Protein AF-A0A9E8C3J0-F1 (afdb_monomer_lite)

Sequence (203 aa):
MTVTGNDGKKYTVDGSKSITLRPTWDELEQRVAKASNSLESGNAASAQKLVELADMKLSWDIDEGFRQFPAFAGTDDGDNKALTKSETFGFYCPATPNVIYGNRSMPDWNMTYATAAGVRHELSHHAIHMRCGTIEPEAVMQNGVNRTEGVTNSYAVKYMGANRALIQQSIDYAASTGHKQYRMDAFTDRAAERIHSGQCNAG

pLDDT: mean 86.42, std 11.09, range [51.5, 98.5]

Radius of gyration: 18.13 Å; chains: 1; bounding box: 45×44×49 Å

Foldseek 3Di:
DWDADPVRDIDDDPPPDDDDDDDDQLQLLVQLQPDDLPPDPAQVVSLQVSLVSSVAGEAQPVVVVCVQCVCQQDDCPPQAHRDDLQRDQWAQDPSRLRYIHGHPPHPCNRPQARSSLVSLLRVLLSLLCSLAVHLQFQLQADPNDRLSLQLSNLLSVPRSNHDNVSLVSVCVVCVVVRHNSNHHDPSSNVSSVCSVVSNRHHD

Structure (mmCIF, N/CA/C/O backbone):
data_AF-A0A9E8C3J0-F1
#
_entry.id   AF-A0A9E8C3J0-F1
#
loop_
_atom_site.group_PDB
_atom_site.id
_atom_site.type_symbol
_atom_site.label_atom_id
_atom_site.label_alt_id
_atom_site.label_comp_id
_atom_site.label_asym_id
_atom_site.label_entity_id
_atom_site.label_seq_id
_atom_site.pdbx_PDB_ins_code
_atom_site.Cartn_x
_atom_site.Cartn_y
_atom_site.Cartn_z
_atom_site.occupancy
_atom_site.B_iso_or_equiv
_atom_site.auth_seq_id
_atom_site.auth_comp_id
_atom_site.auth_asym_id
_atom_site.auth_atom_id
_atom_site.pdbx_PDB_model_num
ATOM 1 N N . MET A 1 1 ? -27.031 11.028 30.192 1.00 75.56 1 MET A N 1
ATOM 2 C CA . MET A 1 1 ? -27.313 10.093 29.074 1.00 75.56 1 MET A CA 1
ATOM 3 C C . MET A 1 1 ? -26.549 8.792 29.300 1.00 75.56 1 MET A C 1
ATOM 5 O O . MET A 1 1 ? -25.600 8.794 30.073 1.00 75.56 1 MET A O 1
ATOM 9 N N . THR A 1 2 ? -26.941 7.689 28.666 1.00 80.00 2 THR A N 1
ATOM 10 C CA . THR A 1 2 ? -26.240 6.401 28.804 1.00 80.00 2 THR A CA 1
ATOM 11 C C . THR A 1 2 ? -25.661 6.010 27.450 1.00 80.00 2 THR A C 1
ATOM 13 O O . THR A 1 2 ? -26.398 5.985 26.467 1.00 80.00 2 THR A O 1
ATOM 16 N N . VAL A 1 3 ? -24.359 5.735 27.389 1.00 80.38 3 VAL A N 1
ATOM 17 C CA . VAL A 1 3 ? -23.650 5.293 26.175 1.00 80.38 3 VAL A CA 1
ATOM 18 C C . VAL A 1 3 ? -23.131 3.871 26.369 1.00 80.38 3 VAL A C 1
ATOM 20 O O . VAL A 1 3 ? -22.829 3.476 27.492 1.00 80.38 3 VAL A O 1
ATOM 23 N N . THR A 1 4 ? -23.059 3.089 25.294 1.00 82.00 4 THR A N 1
ATOM 24 C CA . THR A 1 4 ? -22.543 1.711 25.341 1.00 82.00 4 THR A CA 1
ATOM 25 C C . THR A 1 4 ? -21.127 1.703 24.780 1.00 82.00 4 THR A C 1
ATOM 27 O O . THR A 1 4 ? -20.917 2.207 23.680 1.00 82.00 4 THR A O 1
ATOM 30 N N . GLY A 1 5 ? -20.161 1.196 25.544 1.00 70.50 5 GLY A N 1
ATOM 31 C CA . GLY A 1 5 ? -18.780 1.056 25.087 1.00 70.50 5 GLY A CA 1
ATOM 32 C C . GLY A 1 5 ? -18.606 -0.120 24.128 1.00 70.50 5 GLY A C 1
ATOM 33 O O . GLY A 1 5 ? -19.467 -0.996 24.037 1.00 70.50 5 GLY A O 1
ATOM 34 N N . ASN A 1 6 ? -17.456 -0.175 23.453 1.00 64.81 6 ASN A N 1
ATOM 35 C CA . ASN A 1 6 ? -17.092 -1.294 22.570 1.00 64.81 6 ASN A CA 1
ATOM 36 C C . ASN A 1 6 ? -16.959 -2.637 23.319 1.00 64.81 6 ASN A C 1
ATOM 38 O O . ASN A 1 6 ? -16.941 -3.687 22.690 1.00 64.81 6 ASN A O 1
ATOM 42 N N . ASP A 1 7 ? -16.895 -2.614 24.653 1.00 75.19 7 ASP A N 1
ATOM 43 C CA . ASP A 1 7 ? -16.933 -3.791 25.528 1.00 75.19 7 ASP A CA 1
ATOM 44 C C . ASP A 1 7 ? -18.366 -4.230 25.903 1.00 75.19 7 ASP A C 1
ATOM 46 O O . ASP A 1 7 ? -18.553 -5.123 26.731 1.00 75.19 7 ASP A O 1
ATOM 50 N N . GLY A 1 8 ? -19.388 -3.583 25.334 1.00 76.00 8 GLY A N 1
ATOM 51 C CA . GLY A 1 8 ? -20.800 -3.845 25.608 1.00 76.00 8 GLY A CA 1
ATOM 52 C C . GLY A 1 8 ? -21.305 -3.283 26.941 1.00 76.00 8 GLY A C 1
ATOM 53 O O . GLY A 1 8 ? -22.492 -3.429 27.251 1.00 76.00 8 GLY A O 1
ATOM 54 N N . LYS A 1 9 ? -20.457 -2.621 27.742 1.00 78.25 9 LYS A N 1
ATOM 55 C CA . LYS A 1 9 ? -20.881 -2.034 29.018 1.00 78.25 9 LYS A CA 1
ATOM 56 C C . LYS A 1 9 ? -21.595 -0.713 28.806 1.00 78.25 9 LYS A C 1
ATOM 58 O O . LYS A 1 9 ? -21.267 0.074 27.921 1.00 78.25 9 LYS A O 1
ATOM 63 N N . LYS A 1 10 ? -22.579 -0.455 29.665 1.00 83.56 10 LYS A N 1
ATOM 64 C CA . LYS A 1 10 ? -23.322 0.804 29.692 1.00 83.56 10 LYS A CA 1
ATOM 65 C C . LYS A 1 10 ? -22.673 1.765 30.679 1.00 83.56 10 LYS A C 1
ATOM 67 O O . LYS A 1 10 ? -22.524 1.445 31.854 1.00 83.56 10 LYS A O 1
ATOM 72 N N . TYR A 1 11 ? -22.347 2.955 30.199 1.00 78.62 11 TYR A N 1
ATOM 73 C CA . TYR A 1 11 ? -21.747 4.034 30.967 1.00 78.62 11 TYR A CA 1
ATOM 74 C C . TYR A 1 11 ? -22.746 5.179 31.092 1.00 78.62 11 TYR A C 1
ATOM 76 O O . TYR A 1 11 ? -23.287 5.660 30.094 1.00 78.62 11 TYR A O 1
ATOM 84 N N . THR A 1 12 ? -22.992 5.627 32.320 1.00 83.94 12 THR A N 1
ATOM 85 C CA . THR A 1 12 ? -23.768 6.843 32.575 1.00 83.94 12 THR A CA 1
ATOM 86 C C . THR A 1 12 ? -22.839 8.039 32.430 1.00 83.94 12 THR A C 1
ATOM 88 O O . THR A 1 12 ? -21.868 8.158 33.172 1.00 83.94 12 THR A O 1
ATOM 91 N N . VAL A 1 13 ? -23.134 8.917 31.476 1.00 79.38 13 VAL A N 1
ATOM 92 C CA . VAL A 1 13 ? -22.380 10.152 31.242 1.00 79.38 13 VAL A CA 1
ATOM 93 C C . VAL A 1 13 ? -23.273 11.362 31.496 1.00 79.38 13 VAL A C 1
ATOM 95 O O . VAL A 1 13 ? -24.460 11.380 31.152 1.00 79.38 13 VAL A O 1
ATOM 98 N N . ASP A 1 14 ? -22.701 12.370 32.140 1.00 78.44 14 ASP A N 1
ATOM 99 C CA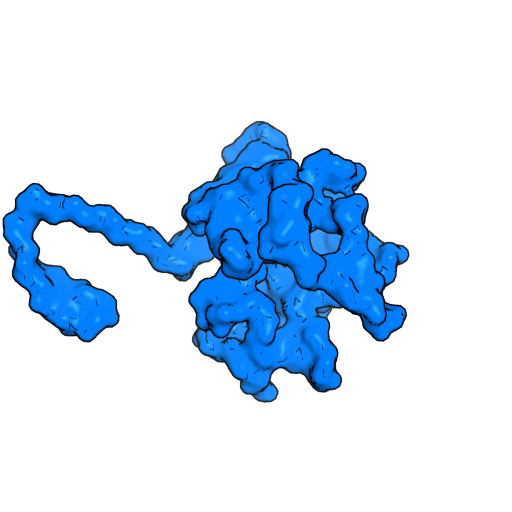 . ASP A 1 14 ? -23.391 13.574 32.614 1.00 78.44 14 ASP A CA 1
ATOM 100 C C . ASP A 1 14 ? -23.676 14.597 31.498 1.00 78.44 14 ASP A C 1
ATOM 102 O O . ASP A 1 14 ? -24.379 15.575 31.727 1.00 78.44 14 ASP A O 1
ATOM 106 N N . GLY A 1 15 ? -23.166 14.360 30.283 1.00 68.25 15 GLY A N 1
ATOM 107 C CA . GLY A 1 15 ? -23.320 15.256 29.133 1.00 68.25 15 GLY A CA 1
ATOM 108 C C . GLY A 1 15 ? -22.541 16.571 29.256 1.00 68.25 15 GLY A C 1
ATOM 109 O O . GLY A 1 15 ? -22.665 17.417 28.377 1.00 68.25 15 GLY A O 1
ATOM 110 N N . SER A 1 16 ? -21.738 16.745 30.314 1.00 72.50 16 SER A N 1
ATOM 111 C CA . SER A 1 16 ? -20.959 17.965 30.571 1.00 72.50 16 SER A CA 1
ATOM 112 C C . SER A 1 16 ? -19.606 17.966 29.853 1.00 72.50 16 SER A C 1
ATOM 114 O O . SER A 1 16 ? -19.002 19.019 29.649 1.00 72.50 16 SER A O 1
ATOM 116 N N . LYS A 1 17 ? -19.136 16.780 29.444 1.00 66.50 17 LYS A N 1
ATOM 117 C CA . LYS A 1 17 ? -17.874 16.566 28.731 1.00 66.50 17 LYS A CA 1
ATOM 118 C C . LYS A 1 17 ? -18.134 15.845 27.415 1.00 66.50 17 LYS A C 1
ATOM 120 O O . LYS A 1 17 ? -18.721 14.764 27.404 1.00 66.50 17 LYS A O 1
ATOM 125 N N . SER A 1 18 ? -17.669 16.425 26.313 1.00 65.81 18 SER A N 1
ATOM 126 C CA . SER A 1 18 ? -17.596 15.742 25.025 1.00 65.81 18 SER A CA 1
ATOM 127 C C . SER A 1 18 ? -16.238 15.056 24.880 1.00 65.81 18 SER A C 1
ATOM 129 O O . SER A 1 18 ? -15.197 15.598 25.249 1.00 65.81 18 SER A O 1
ATOM 131 N N . ILE A 1 19 ? -16.255 13.841 24.343 1.00 66.56 19 ILE A N 1
ATOM 132 C CA . ILE A 1 19 ? -15.065 13.119 23.895 1.00 66.56 19 ILE A CA 1
ATOM 133 C C . ILE A 1 19 ? -15.284 12.805 22.424 1.00 66.56 19 ILE A C 1
ATOM 135 O O . ILE A 1 19 ? -16.272 12.165 22.067 1.00 66.56 19 ILE A O 1
ATOM 139 N N . THR A 1 20 ? -14.379 13.270 21.571 1.00 69.88 20 THR A N 1
ATOM 140 C CA . THR A 1 20 ? -14.379 12.897 20.157 1.00 69.88 20 THR A CA 1
ATOM 141 C C . THR A 1 20 ? -13.724 11.530 20.041 1.00 69.88 20 THR A C 1
ATOM 143 O O . THR A 1 20 ? -12.524 11.394 20.283 1.00 69.88 20 THR A O 1
ATOM 146 N N . LEU A 1 21 ? -14.513 10.506 19.709 1.00 75.50 21 LEU A N 1
ATOM 147 C CA . LEU A 1 21 ? -13.965 9.195 19.376 1.00 75.50 21 LEU A CA 1
ATOM 148 C C . LEU A 1 21 ? -13.147 9.315 18.089 1.00 75.50 21 LEU A C 1
ATOM 150 O O . LEU A 1 21 ? -13.565 9.985 17.142 1.00 75.50 21 LEU A O 1
ATOM 154 N N . ARG A 1 22 ? -11.972 8.679 18.063 1.00 79.75 22 ARG A N 1
ATOM 155 C CA . ARG A 1 22 ? -11.215 8.561 16.817 1.00 79.75 22 ARG A CA 1
ATOM 156 C C . ARG A 1 22 ? -12.004 7.687 15.837 1.00 79.75 22 ARG A C 1
ATOM 158 O O . ARG A 1 22 ? -12.614 6.715 16.289 1.00 79.75 22 ARG A O 1
ATOM 165 N N . PRO A 1 23 ? -11.993 8.013 14.534 1.00 84.88 23 PRO A N 1
ATOM 166 C CA . PRO A 1 23 ? -12.578 7.145 13.525 1.00 84.88 23 PRO A CA 1
ATOM 167 C C . PRO A 1 23 ? -11.964 5.744 13.581 1.00 84.88 23 PRO A C 1
ATOM 169 O O . PRO A 1 23 ? -10.776 5.580 13.861 1.00 84.88 23 PRO A O 1
ATOM 172 N N . THR A 1 24 ? -12.781 4.740 13.302 1.00 89.19 24 THR A N 1
ATOM 173 C CA . THR A 1 24 ? -12.330 3.365 13.074 1.00 89.19 24 THR A CA 1
ATOM 174 C C . THR A 1 24 ? -11.529 3.266 11.776 1.00 89.19 24 THR A C 1
ATOM 176 O O . THR A 1 24 ? -11.677 4.102 10.881 1.00 89.19 24 THR A O 1
ATOM 179 N N . TRP A 1 25 ? -10.711 2.215 11.635 1.00 90.69 25 TRP A N 1
ATOM 180 C CA . TRP A 1 25 ? -10.008 1.969 10.373 1.00 90.69 25 TRP A CA 1
ATOM 181 C C . TRP A 1 25 ? -10.982 1.852 9.192 1.00 90.69 25 TRP A C 1
ATOM 183 O O . TRP A 1 25 ? -10.744 2.465 8.161 1.00 90.69 25 TRP A O 1
ATOM 193 N N . ASP A 1 26 ? -12.115 1.164 9.353 1.00 91.38 26 ASP A N 1
ATOM 194 C CA . ASP A 1 26 ? -13.108 1.024 8.279 1.00 91.38 26 ASP A CA 1
ATOM 195 C C . ASP A 1 26 ? -13.659 2.385 7.806 1.00 91.38 26 ASP A C 1
ATOM 197 O O . ASP A 1 26 ? -13.894 2.593 6.614 1.00 91.38 26 ASP A O 1
ATOM 201 N N . GLU A 1 27 ? -13.828 3.352 8.714 1.00 93.75 27 GLU A N 1
ATOM 202 C CA . GLU A 1 27 ? -14.227 4.715 8.348 1.00 93.75 27 GLU A CA 1
ATOM 203 C C . GLU A 1 27 ? -13.116 5.467 7.605 1.00 93.75 27 GLU A C 1
ATOM 205 O O . GLU A 1 27 ? -13.406 6.201 6.658 1.00 93.75 27 GLU A O 1
ATOM 210 N N . LEU A 1 28 ? -11.857 5.305 8.020 1.00 95.81 28 LEU A N 1
ATOM 211 C CA . LEU A 1 28 ? -10.692 5.927 7.380 1.00 95.81 28 LEU A CA 1
ATOM 212 C C . LEU A 1 28 ? -10.429 5.330 5.990 1.00 95.81 28 LEU A C 1
ATOM 214 O O . LEU A 1 28 ? -10.266 6.073 5.021 1.00 95.81 28 LEU A O 1
ATOM 218 N N . GLU A 1 29 ? -10.501 4.007 5.863 1.00 96.19 29 GLU A N 1
ATOM 219 C CA . GLU A 1 29 ? -10.403 3.266 4.606 1.00 96.19 29 GLU A CA 1
ATOM 220 C C . GLU A 1 29 ? -11.419 3.786 3.586 1.00 96.19 29 GLU A C 1
ATOM 222 O O . GLU A 1 29 ? -11.056 4.150 2.467 1.00 96.19 29 GLU A O 1
ATOM 227 N N . GLN A 1 30 ? -12.688 3.928 3.981 1.00 96.12 30 GLN A N 1
ATOM 228 C CA . GLN A 1 30 ? -13.716 4.458 3.086 1.00 96.12 30 GLN A CA 1
ATOM 229 C C . GLN A 1 30 ? -13.462 5.908 2.655 1.00 96.12 30 GLN A C 1
ATOM 231 O O . GLN A 1 30 ? -13.842 6.280 1.539 1.00 96.12 30 GLN A O 1
ATOM 236 N N . ARG A 1 31 ? -12.854 6.742 3.511 1.00 96.00 31 ARG A N 1
ATOM 237 C CA . ARG A 1 31 ? -12.476 8.120 3.145 1.00 96.00 31 ARG A CA 1
ATOM 238 C C . ARG A 1 31 ? -11.392 8.111 2.078 1.00 96.00 31 ARG A C 1
ATOM 240 O O . ARG A 1 31 ? -11.539 8.808 1.076 1.00 96.00 31 ARG A O 1
ATOM 247 N N . VAL A 1 32 ? -10.351 7.302 2.269 1.00 96.62 32 VAL A N 1
ATOM 248 C CA . VAL A 1 32 ? -9.269 7.132 1.291 1.00 96.62 32 VAL A CA 1
ATOM 249 C C . VAL A 1 32 ? -9.830 6.596 -0.023 1.00 96.62 32 VAL A C 1
ATOM 251 O O . VAL A 1 32 ? -9.598 7.192 -1.073 1.00 96.62 32 VAL A O 1
ATOM 254 N N . ALA A 1 33 ? -10.640 5.536 0.028 1.00 96.19 33 ALA A N 1
ATOM 255 C CA . ALA A 1 33 ? -11.219 4.891 -1.145 1.00 96.19 33 ALA A CA 1
ATOM 256 C C . ALA A 1 33 ? -11.976 5.875 -2.046 1.00 96.19 33 ALA A C 1
ATOM 258 O O . ALA A 1 33 ? -11.774 5.887 -3.260 1.00 96.19 33 ALA A O 1
ATOM 259 N N . LYS A 1 34 ? -12.797 6.744 -1.445 1.00 95.19 34 LYS A N 1
ATOM 260 C CA . LYS A 1 34 ? -13.645 7.721 -2.149 1.00 95.19 34 LYS A CA 1
ATOM 261 C C . LYS A 1 34 ? -12.908 8.993 -2.575 1.00 95.19 34 LYS A C 1
ATOM 263 O O . LYS A 1 34 ? -13.476 9.797 -3.312 1.00 95.19 34 LYS A O 1
ATOM 268 N N . ALA A 1 35 ? -11.685 9.212 -2.098 1.00 93.25 35 ALA A N 1
ATOM 269 C CA . ALA A 1 35 ? -10.935 10.422 -2.394 1.00 93.25 35 ALA A CA 1
ATOM 270 C C . ALA A 1 35 ? -10.577 10.521 -3.886 1.00 93.25 35 ALA A C 1
ATOM 272 O O . ALA A 1 35 ? -10.320 9.512 -4.546 1.00 93.25 35 ALA A O 1
ATOM 273 N N . SER A 1 36 ? -10.500 11.748 -4.405 1.00 88.31 36 SER A N 1
ATOM 274 C CA . SER A 1 36 ? -9.926 12.015 -5.729 1.00 88.31 36 SER A CA 1
ATOM 275 C C . SER A 1 36 ? -8.447 11.606 -5.772 1.00 88.31 36 SER A C 1
ATOM 277 O O . SER A 1 36 ? -7.756 11.614 -4.754 1.00 88.31 36 SER A O 1
ATOM 279 N N . ASN A 1 37 ? -7.934 11.294 -6.963 1.00 79.44 37 ASN A N 1
ATOM 280 C CA . ASN A 1 37 ? -6.491 11.122 -7.174 1.00 79.44 37 ASN A CA 1
ATOM 281 C C . ASN A 1 37 ? -5.736 12.463 -7.216 1.00 79.44 37 ASN A C 1
ATOM 283 O O . ASN A 1 37 ? -4.522 12.486 -7.037 1.00 79.44 37 ASN A O 1
ATOM 287 N N . SER A 1 38 ? -6.452 13.568 -7.435 1.00 83.31 38 SER A N 1
ATOM 288 C CA . SER A 1 38 ? -5.937 14.936 -7.365 1.00 83.31 38 SER A CA 1
ATOM 289 C C . SER A 1 38 ? -6.730 15.678 -6.294 1.00 83.31 38 SER A C 1
ATOM 291 O O . SER A 1 38 ? -7.857 16.112 -6.531 1.00 83.31 38 SER A O 1
ATOM 293 N N . LEU A 1 39 ? -6.172 15.709 -5.084 1.00 84.19 39 LEU A N 1
ATOM 294 C CA . LEU A 1 39 ? -6.757 16.381 -3.918 1.00 84.19 39 LEU A CA 1
ATOM 295 C C . LEU A 1 39 ? -6.226 17.806 -3.765 1.00 84.19 39 LEU A C 1
ATOM 297 O O . LEU A 1 39 ? -6.919 18.661 -3.233 1.00 84.19 39 LEU A O 1
ATOM 301 N N . GLU A 1 40 ? -5.008 18.043 -4.242 1.00 84.25 40 GLU A N 1
ATOM 302 C CA . GLU A 1 40 ? -4.287 19.307 -4.142 1.00 84.25 40 GLU A CA 1
ATOM 303 C C . GLU A 1 40 ? -3.496 19.570 -5.428 1.00 84.25 40 GLU A C 1
ATOM 305 O O . GLU A 1 40 ? -3.310 18.679 -6.268 1.00 84.25 40 GLU A O 1
ATOM 310 N N . SER A 1 41 ? -2.982 20.795 -5.568 1.00 81.88 41 SER A N 1
ATOM 311 C CA . SER A 1 41 ? -2.094 21.146 -6.678 1.00 81.88 41 SER A CA 1
ATOM 312 C C . SER A 1 41 ? -0.772 20.378 -6.575 1.00 81.88 41 SER A C 1
ATOM 314 O O . SER A 1 41 ? 0.055 20.621 -5.695 1.00 81.88 41 SER A O 1
ATOM 316 N N . GLY A 1 42 ? -0.577 19.434 -7.495 1.00 81.19 42 GLY A N 1
ATOM 317 C CA . GLY A 1 42 ? 0.617 18.600 -7.577 1.00 81.19 42 GLY A CA 1
ATOM 318 C C . GLY A 1 42 ? 0.508 17.277 -6.815 1.00 81.19 42 GLY A C 1
ATOM 319 O O . GLY A 1 42 ? -0.225 17.123 -5.833 1.00 81.19 42 GLY A O 1
ATOM 320 N N . ASN A 1 43 ? 1.277 16.291 -7.277 1.00 82.88 43 ASN A N 1
ATOM 321 C CA . ASN A 1 43 ? 1.128 14.921 -6.799 1.00 82.88 43 ASN A CA 1
ATOM 322 C C . ASN A 1 43 ? 1.632 14.730 -5.365 1.00 82.88 43 ASN A C 1
ATOM 324 O O . ASN A 1 43 ? 1.017 13.992 -4.607 1.00 82.88 43 ASN A O 1
ATOM 328 N N . ALA A 1 44 ? 2.700 15.425 -4.956 1.00 83.56 44 ALA A N 1
ATOM 329 C CA . ALA A 1 44 ? 3.217 15.340 -3.587 1.00 83.56 44 ALA A CA 1
ATOM 330 C C . ALA A 1 44 ? 2.226 15.894 -2.548 1.00 83.56 44 ALA A C 1
ATOM 332 O O . ALA A 1 44 ? 2.043 15.293 -1.492 1.00 83.56 44 ALA A O 1
ATOM 333 N N . ALA A 1 45 ? 1.551 17.006 -2.859 1.00 86.88 45 ALA A N 1
ATOM 334 C CA . ALA A 1 45 ? 0.520 17.569 -1.990 1.00 86.88 45 ALA A CA 1
ATOM 335 C C . ALA A 1 45 ? -0.724 16.667 -1.951 1.00 86.88 45 ALA A C 1
ATOM 337 O O . ALA A 1 45 ? -1.260 16.397 -0.879 1.00 86.88 45 ALA A O 1
ATOM 338 N N . SER A 1 46 ? -1.130 16.115 -3.101 1.00 88.31 46 SER A N 1
ATOM 339 C CA . SER A 1 46 ? -2.232 15.147 -3.159 1.00 88.31 46 SER A CA 1
ATOM 340 C C . SER A 1 46 ? -1.919 13.866 -2.378 1.00 88.31 46 SER A C 1
ATOM 342 O O . SER A 1 46 ? -2.782 13.346 -1.679 1.00 88.31 46 SER A O 1
ATOM 344 N N . ALA A 1 47 ? -0.679 13.383 -2.450 1.00 89.25 47 ALA A N 1
ATOM 345 C CA . ALA A 1 47 ? -0.185 12.235 -1.700 1.00 89.25 47 ALA A CA 1
ATOM 346 C C . ALA A 1 47 ? -0.217 12.478 -0.192 1.00 89.25 47 ALA A C 1
ATOM 348 O O . ALA A 1 47 ? -0.793 11.678 0.540 1.00 89.25 47 ALA A O 1
ATOM 349 N N . GLN A 1 48 ? 0.326 13.614 0.257 1.00 91.50 48 GLN A N 1
ATOM 350 C CA . GLN A 1 48 ? 0.232 14.057 1.647 1.00 91.50 48 GLN A CA 1
ATOM 351 C C . GLN A 1 48 ? -1.230 14.066 2.106 1.00 91.50 48 GLN A C 1
ATOM 353 O O . GLN A 1 48 ? -1.559 13.474 3.133 1.00 91.50 48 GLN A O 1
ATOM 358 N N . LYS A 1 49 ? -2.123 14.668 1.309 1.00 93.06 49 LYS A N 1
ATOM 359 C CA . LYS A 1 49 ? -3.532 14.778 1.679 1.00 93.06 49 LYS A CA 1
ATOM 360 C C . LYS A 1 49 ? -4.228 13.426 1.777 1.00 93.06 49 LYS A C 1
ATOM 362 O O . LYS A 1 49 ? -5.071 13.228 2.645 1.00 93.06 49 LYS A O 1
ATOM 367 N N . LEU A 1 50 ? -3.861 12.490 0.910 1.00 94.06 50 LEU A N 1
ATOM 368 C CA . LEU A 1 50 ? -4.407 11.140 0.916 1.00 94.06 50 LEU A CA 1
ATOM 369 C C . LEU A 1 50 ? -3.996 10.357 2.170 1.00 94.06 50 LEU A C 1
ATOM 371 O O . LEU A 1 50 ? -4.830 9.663 2.740 1.00 94.06 50 LEU A O 1
ATOM 375 N N . VAL A 1 51 ? -2.749 10.513 2.629 1.00 95.06 51 VAL A N 1
ATOM 376 C CA . VAL A 1 51 ? -2.276 9.914 3.890 1.00 95.06 51 VAL A CA 1
ATOM 377 C C . VAL A 1 51 ? -2.968 10.552 5.103 1.00 95.06 51 VAL A C 1
ATOM 379 O O . VAL A 1 51 ? -3.376 9.844 6.019 1.00 95.06 51 VAL A O 1
ATOM 382 N N . GLU A 1 52 ? -3.199 11.867 5.087 1.00 95.38 52 GLU A N 1
ATOM 383 C CA . GLU A 1 52 ? -3.950 12.556 6.150 1.00 95.38 52 GLU A CA 1
ATOM 384 C C . GLU A 1 52 ? -5.405 12.081 6.266 1.00 95.38 52 GLU A C 1
ATOM 386 O O . GLU A 1 52 ? -5.952 12.038 7.366 1.00 95.38 52 GLU A O 1
ATOM 391 N N . LEU A 1 53 ? -6.049 11.699 5.154 1.00 95.69 53 LEU A N 1
ATOM 392 C CA . LEU A 1 53 ? -7.400 11.119 5.192 1.00 95.69 53 LEU A CA 1
ATOM 393 C C . LEU A 1 53 ? -7.450 9.791 5.960 1.00 95.69 53 LEU A C 1
ATOM 395 O O . LEU A 1 53 ? -8.517 9.438 6.467 1.00 95.69 53 LEU A O 1
ATOM 399 N N . ALA A 1 54 ? -6.313 9.101 6.059 1.00 95.69 54 ALA A N 1
ATOM 400 C CA . ALA A 1 54 ? -6.125 7.893 6.850 1.00 95.69 54 ALA A CA 1
ATOM 401 C C . ALA A 1 54 ? -5.676 8.171 8.300 1.00 95.69 54 ALA A C 1
ATOM 403 O O . ALA A 1 54 ? -5.325 7.232 9.001 1.00 95.69 54 ALA A O 1
ATOM 404 N N . ASP A 1 55 ? -5.663 9.433 8.755 1.00 95.12 55 ASP A N 1
ATOM 405 C CA . ASP A 1 55 ? -5.107 9.852 10.059 1.00 95.12 55 ASP A CA 1
ATOM 406 C C . ASP A 1 55 ? -3.619 9.476 10.238 1.00 95.12 55 ASP A C 1
ATOM 408 O O . ASP A 1 55 ? -3.128 9.221 11.338 1.00 95.12 55 ASP A O 1
ATOM 412 N N . MET A 1 56 ? -2.883 9.440 9.124 1.00 95.88 56 MET A N 1
ATOM 413 C CA . MET A 1 56 ? -1.464 9.097 9.067 1.00 95.88 56 MET A CA 1
ATOM 414 C C . MET A 1 56 ? -0.618 10.295 8.607 1.00 95.88 56 MET A C 1
ATOM 416 O O . MET A 1 56 ? -1.126 11.324 8.154 1.00 95.88 56 MET A O 1
ATOM 420 N N . LYS A 1 57 ? 0.709 10.145 8.673 1.00 95.50 57 LYS A N 1
ATOM 421 C CA . LYS A 1 57 ? 1.694 11.121 8.189 1.00 95.50 57 LYS A CA 1
ATOM 422 C C . LYS A 1 57 ? 2.494 10.567 7.011 1.00 95.50 57 LYS A C 1
ATOM 424 O O . LYS A 1 57 ? 3.016 9.460 7.082 1.00 95.50 57 LYS A O 1
ATOM 429 N N . LEU A 1 58 ? 2.685 11.377 5.972 1.00 93.56 58 LEU A N 1
ATOM 430 C CA . LEU A 1 58 ? 3.693 11.124 4.943 1.00 93.56 58 LE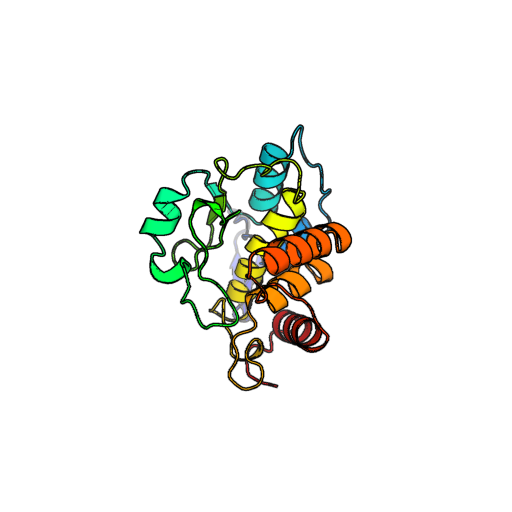U A CA 1
ATOM 431 C C . LEU A 1 58 ? 4.999 11.826 5.345 1.00 93.56 58 LEU A C 1
ATOM 433 O O . LEU A 1 58 ? 5.061 13.051 5.443 1.00 93.56 58 LEU A O 1
ATOM 437 N N . SER A 1 59 ? 6.035 11.049 5.649 1.00 94.06 59 SER A N 1
ATOM 438 C CA . SER A 1 59 ? 7.385 11.555 5.887 1.00 94.06 59 SER A CA 1
ATOM 439 C C . SER A 1 59 ? 8.185 11.503 4.594 1.00 94.06 59 SER A C 1
ATOM 441 O O . SER A 1 59 ? 8.186 10.495 3.898 1.00 94.06 59 SER A O 1
ATOM 443 N N . TRP A 1 60 ? 8.904 12.579 4.290 1.00 90.81 60 TRP A N 1
ATOM 444 C CA . TRP A 1 60 ? 9.831 12.625 3.156 1.00 90.81 60 TRP A CA 1
ATOM 445 C C . TRP A 1 60 ? 11.276 12.295 3.557 1.00 90.81 60 TRP A C 1
ATOM 447 O O . TRP A 1 60 ? 12.165 12.315 2.708 1.00 90.81 60 TRP A O 1
ATOM 457 N N . ASP A 1 61 ? 11.518 11.998 4.839 1.00 91.62 61 ASP A N 1
ATOM 458 C CA . ASP A 1 61 ? 12.800 11.492 5.333 1.00 91.62 61 ASP A CA 1
ATOM 459 C C . ASP A 1 61 ? 12.823 9.965 5.206 1.00 91.62 61 ASP A C 1
ATOM 461 O O . ASP A 1 61 ? 12.566 9.225 6.156 1.00 91.62 61 ASP A O 1
ATOM 465 N N . ILE A 1 62 ? 13.090 9.477 3.996 1.00 88.50 62 ILE A N 1
ATOM 466 C CA . ILE A 1 62 ? 13.168 8.035 3.754 1.00 88.50 62 ILE A CA 1
ATOM 467 C C . ILE A 1 62 ? 14.345 7.375 4.498 1.00 88.50 62 ILE A C 1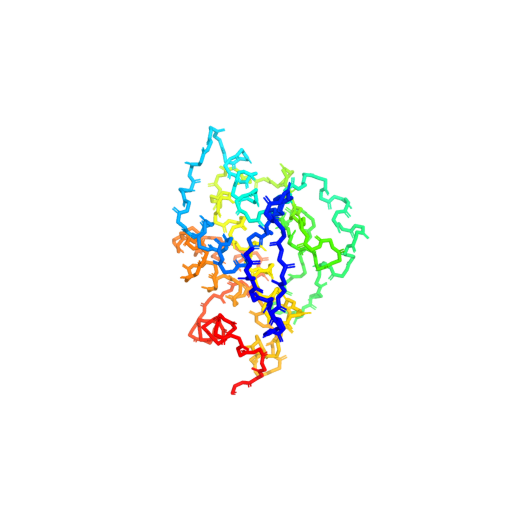
ATOM 469 O O . ILE A 1 62 ? 14.283 6.190 4.819 1.00 88.50 62 ILE A O 1
ATOM 473 N N . ASP A 1 63 ? 15.400 8.131 4.823 1.00 89.88 63 ASP A N 1
ATOM 474 C CA . ASP A 1 63 ? 16.531 7.618 5.601 1.00 89.88 63 ASP A CA 1
ATOM 475 C C . ASP A 1 63 ? 16.127 7.302 7.039 1.00 89.88 63 ASP A C 1
ATOM 477 O O . ASP A 1 63 ? 16.600 6.321 7.613 1.00 89.88 63 ASP A O 1
ATOM 481 N N . GLU A 1 64 ? 15.233 8.099 7.626 1.00 90.75 64 GLU A N 1
ATOM 482 C CA . GLU A 1 64 ? 14.582 7.746 8.885 1.00 90.75 64 GLU A CA 1
ATOM 483 C C . GLU A 1 64 ? 13.843 6.420 8.762 1.00 90.75 64 GLU A C 1
ATOM 485 O O . GLU A 1 64 ? 14.051 5.548 9.602 1.00 90.75 64 GLU A O 1
ATOM 490 N N . GLY A 1 65 ? 13.058 6.229 7.702 1.00 88.81 65 GLY A N 1
ATOM 491 C CA . GLY A 1 65 ? 12.354 4.973 7.467 1.00 88.81 65 GLY A CA 1
ATOM 492 C C . GLY A 1 65 ? 13.296 3.767 7.492 1.00 88.81 65 GLY A C 1
ATOM 493 O O . GLY A 1 65 ? 13.047 2.812 8.223 1.00 88.81 65 GLY A O 1
ATOM 494 N N . PHE A 1 66 ? 14.401 3.814 6.738 1.00 87.50 66 PHE A N 1
ATOM 495 C CA . PHE A 1 66 ? 15.359 2.702 6.679 1.00 87.50 66 PHE A CA 1
ATOM 496 C C . PHE A 1 66 ? 16.066 2.463 8.023 1.00 87.50 66 PHE A C 1
ATOM 498 O O . PHE A 1 66 ? 16.432 1.330 8.327 1.00 87.50 66 PHE A O 1
ATOM 505 N N . ARG A 1 67 ? 16.231 3.501 8.859 1.00 89.38 67 ARG A N 1
ATOM 506 C CA . ARG A 1 67 ? 16.717 3.343 10.242 1.00 89.38 67 ARG A CA 1
ATOM 507 C C . ARG A 1 67 ? 15.679 2.675 11.146 1.00 89.38 67 ARG A C 1
ATOM 509 O O . ARG A 1 67 ? 16.060 1.863 11.984 1.00 89.38 67 ARG A O 1
ATOM 516 N N . GLN A 1 68 ? 14.400 3.021 10.996 1.00 87.88 68 GLN A N 1
ATOM 517 C CA . GLN A 1 68 ? 13.304 2.463 11.799 1.00 87.88 68 GLN A CA 1
ATOM 518 C C . GLN A 1 68 ? 12.942 1.032 11.380 1.00 87.88 68 GLN A C 1
ATOM 520 O O . GLN A 1 68 ? 12.518 0.238 12.216 1.00 87.88 68 GLN A O 1
ATOM 525 N N . PHE A 1 69 ? 13.131 0.687 10.103 1.00 84.56 69 PHE A N 1
ATOM 526 C CA . PHE A 1 69 ? 12.834 -0.641 9.568 1.00 84.56 69 PHE A CA 1
ATOM 527 C C . PHE A 1 69 ? 13.943 -1.163 8.641 1.00 84.56 69 PHE A C 1
ATOM 529 O O . PHE A 1 69 ? 13.760 -1.245 7.426 1.00 84.56 69 PHE A O 1
ATOM 536 N N . PRO A 1 70 ? 15.099 -1.573 9.201 1.00 76.38 70 PRO A N 1
ATOM 537 C CA . PRO A 1 70 ? 16.232 -2.059 8.409 1.00 76.38 70 PRO A CA 1
ATOM 538 C C . PRO A 1 70 ? 15.921 -3.322 7.593 1.00 76.38 70 PRO A C 1
ATOM 540 O O . PRO A 1 70 ? 16.554 -3.569 6.571 1.00 76.38 70 PRO A O 1
ATOM 543 N N . ALA A 1 71 ? 14.934 -4.110 8.035 1.00 69.75 71 ALA A N 1
ATOM 544 C CA . ALA A 1 71 ? 14.485 -5.329 7.364 1.00 69.75 71 ALA A CA 1
ATOM 545 C C . ALA A 1 71 ? 13.695 -5.068 6.064 1.00 69.75 71 ALA A C 1
ATOM 547 O O . ALA A 1 71 ? 13.473 -6.006 5.304 1.00 69.75 71 ALA A O 1
ATOM 548 N N . PHE A 1 72 ? 13.308 -3.815 5.779 1.00 67.06 72 PHE A N 1
ATOM 549 C CA . PHE A 1 72 ? 12.554 -3.446 4.575 1.00 67.06 72 PHE A CA 1
ATOM 550 C C . PHE A 1 72 ? 13.256 -3.814 3.263 1.00 67.06 72 PHE A C 1
ATOM 552 O O . PHE A 1 72 ? 12.589 -4.069 2.267 1.00 67.06 72 PHE A O 1
ATOM 559 N N . ALA A 1 73 ? 14.593 -3.848 3.241 1.00 59.94 73 ALA A N 1
ATOM 560 C CA . ALA A 1 73 ? 15.358 -4.056 2.009 1.00 59.94 73 ALA A CA 1
ATOM 561 C C . ALA A 1 73 ? 15.047 -5.389 1.292 1.00 59.94 73 ALA A C 1
ATOM 563 O O . ALA A 1 73 ? 15.438 -5.565 0.139 1.00 59.94 73 ALA A O 1
ATOM 564 N N . GLY A 1 74 ? 14.317 -6.306 1.935 1.00 60.00 74 GLY A N 1
ATOM 565 C CA . GLY A 1 74 ? 14.033 -7.628 1.401 1.00 60.00 74 GLY A CA 1
ATOM 566 C C . GLY A 1 74 ? 15.307 -8.457 1.247 1.00 60.00 74 GLY A C 1
ATOM 567 O O . GLY A 1 74 ? 16.414 -8.042 1.594 1.00 60.00 74 GLY A O 1
ATOM 568 N N . THR A 1 75 ? 15.145 -9.664 0.728 1.00 56.72 75 THR A N 1
ATOM 569 C CA . THR A 1 75 ? 16.248 -10.569 0.396 1.00 56.72 75 THR A CA 1
ATOM 570 C C . THR A 1 75 ? 16.108 -10.976 -1.060 1.00 56.72 75 THR A C 1
ATOM 572 O O . THR A 1 75 ? 15.014 -11.364 -1.462 1.00 56.72 75 THR A O 1
ATOM 575 N N . ASP A 1 76 ? 17.197 -10.906 -1.830 1.00 64.12 76 ASP A N 1
ATOM 576 C CA . ASP A 1 76 ? 17.246 -11.472 -3.182 1.00 64.12 76 ASP A CA 1
ATOM 577 C C . ASP A 1 76 ? 16.938 -12.980 -3.112 1.00 64.12 76 ASP A C 1
ATOM 579 O O . ASP A 1 76 ? 17.702 -13.737 -2.510 1.00 64.12 76 ASP A O 1
ATOM 583 N N . ASP A 1 77 ? 15.842 -13.429 -3.729 1.00 61.56 77 ASP A N 1
ATOM 584 C CA . ASP A 1 77 ? 15.431 -14.847 -3.751 1.00 61.56 77 ASP A CA 1
ATOM 585 C C . ASP A 1 77 ? 15.520 -15.487 -5.152 1.00 61.56 77 ASP A C 1
ATOM 587 O O . ASP A 1 77 ? 15.033 -16.592 -5.388 1.00 61.56 77 ASP A O 1
ATOM 591 N N . GLY A 1 78 ? 16.186 -14.805 -6.090 1.00 61.38 78 GLY A N 1
ATOM 592 C CA . GLY A 1 78 ? 16.416 -15.253 -7.468 1.00 61.38 78 GLY A CA 1
ATOM 593 C C . GLY A 1 78 ? 15.290 -14.899 -8.443 1.00 61.38 78 GLY A C 1
ATOM 594 O O . GLY A 1 78 ? 15.579 -14.594 -9.602 1.00 61.38 78 GLY A O 1
ATOM 595 N N . ASP A 1 79 ? 14.035 -14.866 -7.986 1.00 57.88 79 ASP A N 1
ATOM 596 C CA . ASP A 1 79 ? 12.884 -14.410 -8.781 1.00 57.88 79 ASP A CA 1
ATOM 597 C C . ASP A 1 79 ? 12.477 -12.961 -8.476 1.00 57.88 79 ASP A C 1
ATOM 599 O O . ASP A 1 79 ? 11.893 -12.299 -9.345 1.00 57.88 79 ASP A O 1
ATOM 603 N N . ASN A 1 80 ? 12.835 -12.469 -7.287 1.00 70.62 80 ASN A N 1
ATOM 604 C CA . ASN A 1 80 ? 12.611 -11.113 -6.814 1.00 70.62 80 ASN A CA 1
ATOM 605 C C . ASN A 1 80 ? 13.923 -10.495 -6.340 1.00 70.62 80 ASN A C 1
ATOM 607 O O . ASN A 1 80 ? 14.579 -10.983 -5.417 1.00 70.62 80 ASN A O 1
ATOM 611 N N . LYS A 1 81 ? 14.281 -9.378 -6.968 1.00 74.94 81 LYS A N 1
ATOM 612 C CA . LYS A 1 81 ? 15.392 -8.550 -6.518 1.00 74.94 81 LYS A CA 1
ATOM 613 C C . LYS A 1 81 ? 14.991 -7.754 -5.265 1.00 74.94 81 LYS A C 1
ATOM 615 O O . LYS A 1 81 ? 13.920 -7.136 -5.251 1.00 74.94 81 LYS A O 1
ATOM 620 N N . ALA A 1 82 ? 15.865 -7.720 -4.264 1.00 74.88 82 ALA A N 1
ATOM 621 C CA . ALA A 1 82 ? 15.834 -6.830 -3.114 1.00 74.88 82 ALA A CA 1
ATOM 622 C C . ALA A 1 82 ? 15.776 -5.369 -3.579 1.00 74.88 82 ALA A C 1
ATOM 624 O O . ALA A 1 82 ? 16.500 -4.950 -4.489 1.00 74.88 82 ALA A O 1
ATOM 625 N N . LEU A 1 83 ? 14.897 -4.579 -2.966 1.00 75.19 83 LEU A N 1
ATOM 626 C CA . LEU A 1 83 ? 14.743 -3.181 -3.343 1.00 75.19 83 LEU A CA 1
ATOM 627 C C . LEU A 1 83 ? 15.906 -2.355 -2.806 1.00 75.19 83 LEU A C 1
ATOM 629 O O . LEU A 1 83 ? 16.168 -2.304 -1.603 1.00 75.19 83 LEU A O 1
ATOM 633 N N . THR A 1 84 ? 16.569 -1.623 -3.698 1.00 78.31 84 THR A N 1
ATOM 634 C CA . THR A 1 84 ? 17.470 -0.554 -3.270 1.00 78.31 84 THR A CA 1
ATOM 635 C C . THR A 1 84 ? 16.676 0.703 -2.917 1.00 78.31 84 THR A C 1
ATOM 637 O O . THR A 1 84 ? 15.582 0.947 -3.434 1.00 78.31 84 THR A O 1
ATOM 640 N N . LYS A 1 85 ? 17.259 1.584 -2.095 1.00 79.88 85 LYS A N 1
ATOM 641 C CA . LYS A 1 85 ? 16.679 2.908 -1.817 1.00 79.88 85 LYS A CA 1
ATOM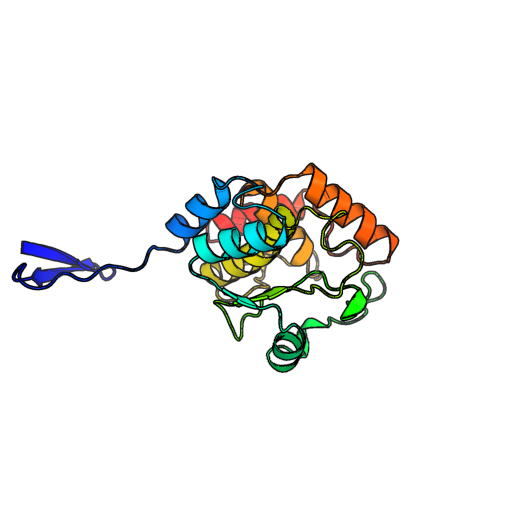 642 C C . LYS A 1 85 ? 16.381 3.691 -3.103 1.00 79.88 85 LYS A C 1
ATOM 644 O O . LYS A 1 85 ? 15.374 4.382 -3.163 1.00 79.88 85 LYS A O 1
ATOM 649 N N . SER A 1 86 ? 17.223 3.589 -4.134 1.00 80.06 86 SER A N 1
ATOM 650 C CA . SER A 1 86 ? 17.005 4.255 -5.431 1.00 80.06 86 SER A CA 1
ATOM 651 C C . SER A 1 86 ? 15.816 3.707 -6.224 1.00 80.06 86 SER A C 1
ATOM 653 O O . SER A 1 86 ? 15.279 4.419 -7.065 1.00 80.06 86 SER A O 1
ATOM 655 N N . GLU A 1 87 ? 15.406 2.468 -5.955 1.00 79.56 87 GLU A N 1
ATOM 656 C CA . GLU A 1 87 ? 14.277 1.788 -6.606 1.00 79.56 87 GLU A CA 1
ATOM 657 C C . GLU A 1 87 ? 12.997 1.848 -5.757 1.00 79.56 87 GLU A C 1
ATOM 659 O O . GLU A 1 87 ? 11.916 1.511 -6.230 1.00 79.56 87 GLU A O 1
ATOM 664 N N . THR A 1 88 ? 13.101 2.309 -4.508 1.00 82.94 88 THR A N 1
ATOM 665 C CA . THR A 1 88 ? 11.977 2.401 -3.574 1.00 82.94 88 THR A CA 1
ATOM 666 C C . THR A 1 88 ? 11.192 3.682 -3.825 1.00 82.94 88 THR A C 1
ATOM 668 O O . THR A 1 88 ? 11.722 4.778 -3.635 1.00 82.94 88 THR A O 1
ATOM 671 N N . PHE A 1 89 ? 9.922 3.549 -4.213 1.00 84.56 89 PHE A N 1
ATOM 672 C CA . PHE A 1 89 ? 8.978 4.666 -4.247 1.00 84.56 89 PHE A CA 1
ATOM 673 C C . PHE A 1 89 ? 8.752 5.150 -2.809 1.00 84.56 89 PHE A C 1
ATOM 675 O O . PHE A 1 89 ? 9.146 6.244 -2.421 1.00 84.56 89 PHE A O 1
ATOM 682 N N . GLY A 1 90 ? 8.167 4.321 -1.971 1.00 88.88 90 GLY A N 1
ATOM 683 C CA . GLY A 1 90 ? 7.975 4.606 -0.564 1.00 88.88 90 GLY A CA 1
ATOM 684 C C . GLY A 1 90 ? 7.722 3.305 0.158 1.00 88.88 90 GLY A C 1
ATOM 685 O O . GLY A 1 90 ? 7.780 2.249 -0.465 1.00 88.88 90 GLY A O 1
ATOM 686 N N . PHE A 1 91 ? 7.489 3.389 1.459 1.00 90.69 91 PHE A N 1
ATOM 687 C CA . PHE A 1 91 ? 7.067 2.225 2.215 1.00 90.69 91 PHE A CA 1
ATOM 688 C C . PHE A 1 91 ? 6.304 2.576 3.479 1.00 90.69 91 PHE A C 1
ATOM 690 O O . PHE A 1 91 ? 6.552 3.591 4.146 1.00 90.69 91 PHE A O 1
ATOM 697 N N . TYR A 1 92 ? 5.400 1.676 3.827 1.00 94.00 92 TYR A N 1
ATOM 698 C CA . TYR A 1 92 ? 4.837 1.552 5.155 1.00 94.00 92 TYR A CA 1
ATOM 699 C C . TYR A 1 92 ? 5.776 0.793 6.108 1.00 94.00 92 TYR A C 1
ATOM 701 O O . TYR A 1 92 ? 6.390 -0.207 5.744 1.00 94.00 92 TYR A O 1
ATOM 709 N N . CYS A 1 93 ? 5.852 1.246 7.361 1.00 89.62 93 CYS A N 1
ATOM 710 C CA . CYS A 1 93 ? 6.643 0.614 8.412 1.00 89.62 93 CYS A CA 1
ATOM 711 C C . CYS A 1 93 ? 5.746 0.212 9.599 1.00 89.62 93 CYS A C 1
ATOM 713 O O . CYS A 1 93 ? 5.194 1.090 10.267 1.00 89.62 93 CYS A O 1
ATOM 715 N N . PRO A 1 94 ? 5.650 -1.085 9.950 1.00 90.06 94 PRO A N 1
ATOM 716 C CA . PRO A 1 94 ? 4.896 -1.526 11.126 1.00 90.06 94 PRO A CA 1
ATOM 717 C C . PRO A 1 94 ? 5.415 -0.961 12.459 1.00 90.06 94 PRO A C 1
ATOM 719 O O . PRO A 1 94 ? 4.634 -0.809 13.395 1.00 90.06 94 PRO A O 1
ATOM 722 N N . ALA A 1 95 ? 6.711 -0.627 12.555 1.00 90.19 95 ALA A N 1
ATOM 723 C CA . ALA A 1 95 ? 7.312 -0.039 13.759 1.00 90.19 95 ALA A CA 1
ATOM 724 C C . ALA A 1 95 ? 6.943 1.444 13.955 1.00 90.19 95 ALA A C 1
ATOM 726 O O . ALA A 1 95 ? 6.953 1.946 15.079 1.00 90.19 95 ALA A O 1
ATOM 727 N N . THR A 1 96 ? 6.561 2.141 12.881 1.00 92.81 96 THR A N 1
ATOM 728 C CA . THR A 1 96 ? 6.002 3.497 12.917 1.00 92.81 96 THR A CA 1
ATOM 729 C C . THR A 1 96 ? 4.628 3.495 12.239 1.00 92.81 96 THR A C 1
ATOM 731 O O . THR A 1 96 ? 4.439 4.106 11.189 1.00 92.81 96 THR A O 1
ATOM 734 N N . PRO A 1 97 ? 3.620 2.838 12.848 1.00 90.06 97 PRO A N 1
ATOM 735 C CA . PRO A 1 97 ? 2.422 2.370 12.149 1.00 90.06 97 PRO A CA 1
ATOM 736 C C . PRO A 1 97 ? 1.489 3.473 11.637 1.00 90.06 97 PRO A C 1
ATOM 738 O O . PRO A 1 97 ? 0.539 3.152 10.934 1.00 90.06 97 PRO A O 1
ATOM 741 N N . ASN A 1 98 ? 1.762 4.741 11.958 1.00 92.81 98 ASN A N 1
ATOM 742 C CA . ASN A 1 98 ? 1.023 5.909 11.473 1.00 92.81 98 ASN A CA 1
ATOM 743 C C . ASN A 1 98 ? 1.847 6.754 10.481 1.00 92.81 98 ASN A C 1
ATOM 745 O O . ASN A 1 98 ? 1.534 7.926 10.264 1.00 92.81 98 ASN A O 1
ATOM 749 N N . VAL A 1 99 ? 2.932 6.205 9.924 1.00 95.06 99 VAL A N 1
ATOM 750 C CA . VAL A 1 99 ? 3.840 6.903 9.008 1.00 95.06 99 VAL A CA 1
ATOM 751 C C . VAL A 1 99 ? 4.042 6.088 7.733 1.00 95.06 99 VAL A C 1
ATOM 753 O O . VAL A 1 99 ? 4.312 4.891 7.778 1.00 95.06 99 VAL A O 1
ATOM 756 N N . ILE A 1 100 ? 3.947 6.764 6.591 1.00 94.62 100 ILE A N 1
ATOM 757 C CA . ILE A 1 100 ? 4.463 6.288 5.304 1.00 94.62 100 ILE A CA 1
ATOM 758 C C . ILE A 1 100 ? 5.710 7.107 4.988 1.00 94.62 100 ILE A C 1
ATOM 760 O O . ILE A 1 100 ? 5.689 8.332 5.116 1.00 94.62 100 ILE A O 1
ATOM 764 N N . TYR A 1 101 ? 6.788 6.454 4.566 1.00 92.94 101 TYR A N 1
ATOM 765 C CA . TYR A 1 101 ? 8.009 7.122 4.123 1.00 92.94 101 TYR A CA 1
ATOM 766 C C . TYR A 1 101 ? 8.023 7.197 2.598 1.00 92.94 101 TYR A C 1
ATOM 768 O O . TYR A 1 101 ? 8.066 6.171 1.931 1.00 92.94 101 TYR A O 1
ATOM 776 N N . GLY A 1 102 ? 7.964 8.401 2.032 1.00 90.19 102 GLY A N 1
ATOM 777 C CA . GLY A 1 102 ? 8.026 8.635 0.588 1.00 90.19 102 GLY A CA 1
ATOM 778 C C . GLY A 1 102 ? 9.424 9.045 0.120 1.00 90.19 102 GLY A C 1
ATOM 779 O O . GLY A 1 102 ? 10.119 9.804 0.798 1.00 90.19 102 GLY A O 1
ATOM 780 N N . ASN A 1 103 ? 9.821 8.606 -1.074 1.00 87.50 103 ASN A N 1
ATOM 781 C CA . ASN A 1 103 ? 11.123 8.900 -1.668 1.00 87.50 103 ASN A CA 1
ATOM 782 C C . ASN A 1 103 ? 11.039 9.975 -2.756 1.00 87.50 103 ASN A C 1
ATOM 784 O O . ASN A 1 103 ? 10.926 9.685 -3.948 1.00 87.50 103 ASN A O 1
ATOM 788 N N . ARG A 1 104 ? 11.188 11.248 -2.379 1.00 80.88 104 ARG A N 1
ATOM 789 C CA . ARG A 1 104 ? 11.242 12.336 -3.377 1.00 80.88 104 ARG A CA 1
ATOM 790 C C . ARG A 1 104 ? 12.478 12.303 -4.274 1.00 80.88 104 ARG A C 1
ATOM 792 O O . ARG A 1 104 ? 12.506 13.027 -5.266 1.00 80.88 104 ARG A O 1
ATOM 799 N N . SER A 1 105 ? 13.485 11.514 -3.914 1.00 78.31 105 SER A N 1
ATOM 800 C CA . SER A 1 105 ? 14.725 11.385 -4.676 1.00 78.31 105 SER A CA 1
ATOM 801 C C . SER A 1 105 ? 14.625 10.347 -5.798 1.00 78.31 105 SER A C 1
ATOM 803 O O . SER A 1 105 ? 15.559 10.239 -6.589 1.00 78.31 105 SER A O 1
ATOM 805 N N . MET A 1 106 ? 13.525 9.588 -5.882 1.00 75.56 106 MET A N 1
ATOM 806 C CA . MET A 1 106 ? 13.295 8.643 -6.972 1.00 75.56 106 MET A CA 1
ATOM 807 C C . MET A 1 106 ? 13.054 9.405 -8.293 1.00 75.56 106 MET A C 1
ATOM 809 O O . MET A 1 106 ? 12.184 10.286 -8.335 1.00 75.56 106 MET A O 1
ATOM 813 N N . PRO A 1 107 ? 13.782 9.077 -9.379 1.00 65.75 107 PRO A N 1
ATOM 814 C CA . PRO A 1 107 ? 13.464 9.574 -10.715 1.00 65.75 107 PRO A CA 1
ATOM 815 C C . PRO A 1 107 ? 12.003 9.276 -11.065 1.00 65.75 107 PRO A C 1
ATOM 817 O O . PRO A 1 107 ? 11.486 8.214 -10.734 1.00 65.75 107 PRO A O 1
ATOM 820 N N . ASP A 1 108 ? 11.318 10.229 -11.695 1.00 63.50 108 ASP A N 1
ATOM 821 C CA . ASP A 1 108 ? 9.923 10.088 -12.134 1.00 63.50 108 ASP A CA 1
ATOM 822 C C . ASP A 1 108 ? 8.886 9.770 -11.038 1.00 63.50 108 ASP A C 1
ATOM 824 O O . ASP A 1 108 ? 7.745 9.419 -11.361 1.00 63.50 108 ASP A O 1
ATOM 828 N N . TRP A 1 109 ? 9.210 10.029 -9.759 1.00 63.59 109 TRP A N 1
ATOM 829 C CA . TRP A 1 109 ? 8.262 10.037 -8.624 1.00 63.59 109 TRP A CA 1
ATOM 830 C C . TRP A 1 109 ? 6.952 10.779 -8.945 1.00 63.59 109 TRP A C 1
ATOM 832 O O . TRP A 1 109 ? 5.880 10.467 -8.426 1.00 63.59 109 TRP A O 1
ATOM 842 N N . ASN A 1 110 ? 7.050 11.792 -9.811 1.00 59.88 110 ASN A N 1
ATOM 843 C CA . ASN A 1 110 ? 5.959 12.672 -10.197 1.00 59.88 110 ASN A CA 1
ATOM 844 C C . ASN A 1 110 ? 5.261 12.285 -11.520 1.00 59.88 110 ASN A C 1
ATOM 846 O O . ASN A 1 110 ? 4.320 12.981 -11.896 1.00 59.88 110 ASN A O 1
ATOM 850 N N . MET A 1 111 ? 5.714 11.256 -12.251 1.00 56.12 111 MET A N 1
ATOM 851 C CA . MET A 1 111 ? 5.274 10.998 -13.637 1.00 56.12 111 MET A CA 1
ATOM 852 C C . MET A 1 111 ? 4.819 9.565 -13.936 1.00 56.12 111 MET A C 1
ATOM 854 O O . MET A 1 111 ? 3.845 9.406 -14.668 1.00 56.12 111 MET A O 1
ATOM 858 N N . THR A 1 112 ? 5.458 8.530 -13.389 1.00 51.50 112 THR A N 1
ATOM 859 C CA . THR A 1 112 ? 5.263 7.155 -13.915 1.00 51.50 112 THR A CA 1
ATOM 860 C C . THR A 1 112 ? 4.355 6.284 -13.040 1.00 51.50 112 THR A C 1
ATOM 862 O O . THR A 1 112 ? 3.837 5.256 -13.466 1.00 51.50 112 THR A O 1
ATOM 865 N N . TYR A 1 113 ? 4.056 6.758 -11.836 1.00 59.22 113 TYR A N 1
ATOM 866 C CA . TYR A 1 113 ? 3.140 6.159 -10.879 1.00 59.22 113 TYR A CA 1
ATOM 867 C C . TYR A 1 113 ? 2.375 7.332 -10.288 1.00 59.22 113 TYR A C 1
ATOM 869 O O . TYR A 1 113 ? 2.993 8.158 -9.614 1.00 59.22 113 TYR A O 1
ATOM 877 N N . ALA A 1 114 ? 1.080 7.517 -10.592 1.00 62.47 114 ALA A N 1
ATOM 878 C CA . ALA A 1 114 ? 0.386 8.634 -9.945 1.00 62.47 114 ALA A CA 1
ATOM 879 C C . ALA A 1 114 ? 0.558 8.441 -8.445 1.00 62.47 114 ALA A C 1
ATOM 881 O O . ALA A 1 114 ? 0.217 7.384 -7.919 1.00 62.47 114 ALA A O 1
ATOM 882 N N . THR A 1 115 ? 1.112 9.441 -7.767 1.00 71.94 115 THR A N 1
ATOM 883 C CA . THR A 1 115 ? 1.528 9.307 -6.370 1.00 71.94 115 THR A CA 1
ATOM 884 C C . THR A 1 115 ? 0.359 8.871 -5.475 1.00 71.94 115 THR A C 1
ATOM 886 O O . THR A 1 115 ? 0.567 8.211 -4.466 1.00 71.94 115 THR A O 1
ATOM 889 N N . ALA A 1 116 ? -0.885 9.129 -5.896 1.00 82.00 116 ALA A N 1
ATOM 890 C CA . ALA A 1 116 ? -2.095 8.588 -5.283 1.00 82.00 116 ALA A CA 1
ATOM 891 C C . ALA A 1 116 ? -2.213 7.049 -5.341 1.00 82.00 116 ALA A C 1
ATOM 893 O O . ALA A 1 116 ? -2.612 6.446 -4.351 1.00 82.00 116 ALA A O 1
ATOM 894 N N . ALA A 1 117 ? -1.874 6.401 -6.462 1.00 85.12 117 ALA A N 1
ATOM 895 C CA . ALA A 1 117 ? -1.858 4.939 -6.575 1.00 85.12 117 ALA A CA 1
ATOM 896 C C . ALA A 1 117 ? -0.792 4.328 -5.654 1.00 85.12 117 ALA A C 1
ATOM 898 O O . ALA A 1 117 ? -1.069 3.348 -4.969 1.00 85.12 117 ALA A O 1
ATOM 899 N N . GLY A 1 118 ? 0.373 4.973 -5.568 1.00 88.88 118 GLY A N 1
ATOM 900 C CA . GLY A 1 118 ? 1.445 4.575 -4.659 1.00 88.88 118 GLY A CA 1
ATOM 901 C C . GLY A 1 118 ? 1.158 4.711 -3.203 1.00 88.88 118 GLY A C 1
ATOM 902 O O . GLY A 1 118 ? 1.304 3.769 -2.437 1.00 88.88 118 GLY A O 1
ATOM 903 N N . VAL A 1 119 ? 0.651 5.866 -2.818 1.00 92.06 119 VAL A N 1
ATOM 904 C CA . VAL A 1 119 ? 0.211 6.049 -1.448 1.00 92.06 119 VAL A CA 1
ATOM 905 C C . VAL A 1 119 ? -0.908 5.069 -1.097 1.00 92.06 119 VAL A C 1
ATOM 907 O O . VAL A 1 119 ? -0.912 4.554 0.012 1.00 92.06 119 VAL A O 1
ATOM 910 N N . ARG A 1 120 ? -1.832 4.750 -2.014 1.00 95.19 120 ARG A N 1
ATOM 911 C CA . ARG A 1 120 ? -2.871 3.734 -1.753 1.00 95.19 120 ARG A CA 1
ATOM 912 C C . ARG A 1 120 ? -2.300 2.329 -1.604 1.00 95.19 120 ARG A C 1
ATOM 914 O O . ARG A 1 120 ? -2.860 1.561 -0.828 1.00 95.19 120 ARG A O 1
ATOM 921 N N . HIS A 1 121 ? -1.210 2.000 -2.293 1.00 95.31 121 HIS A N 1
ATOM 922 C CA . HIS A 1 121 ? -0.466 0.769 -2.043 1.00 95.31 121 HIS A CA 1
ATOM 923 C C . HIS A 1 121 ? 0.083 0.755 -0.607 1.00 95.31 121 HIS A C 1
ATOM 925 O O . HIS A 1 121 ? -0.257 -0.135 0.164 1.00 95.31 121 HIS A O 1
ATOM 931 N 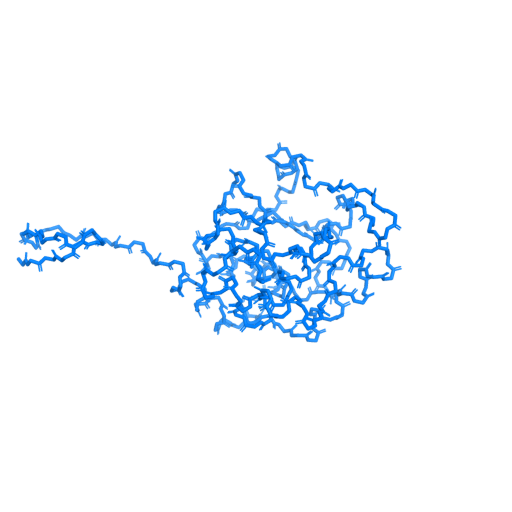N . GLU A 1 122 ? 0.805 1.793 -0.182 1.00 95.06 122 GLU A N 1
ATOM 932 C CA . GLU A 1 122 ? 1.361 1.834 1.182 1.00 95.06 122 GLU A CA 1
ATOM 933 C C . GLU A 1 122 ? 0.286 1.884 2.277 1.00 95.06 122 GLU A C 1
ATOM 935 O O . GLU A 1 122 ? 0.395 1.237 3.318 1.00 95.06 122 GLU A O 1
ATOM 940 N N . LEU A 1 123 ? -0.814 2.597 2.030 1.00 97.19 123 LEU A N 1
ATOM 941 C CA . LEU A 1 123 ? -1.978 2.582 2.914 1.00 97.19 123 LEU A CA 1
ATOM 942 C C . LEU A 1 123 ? -2.659 1.206 2.946 1.00 97.19 123 LEU A C 1
ATOM 944 O O . LEU A 1 123 ? -3.318 0.890 3.931 1.00 97.19 123 LEU A O 1
ATOM 948 N N . SER A 1 124 ? -2.507 0.380 1.908 1.00 97.88 124 SER A N 1
ATOM 949 C CA . SER A 1 124 ? -3.011 -0.998 1.911 1.00 97.88 124 SER A CA 1
ATOM 950 C C . SER A 1 124 ? -2.157 -1.908 2.788 1.00 97.88 124 SER A C 1
ATOM 952 O O . SER A 1 124 ? -2.724 -2.728 3.502 1.00 97.88 124 SER A O 1
ATOM 954 N N . HIS A 1 125 ? -0.831 -1.724 2.830 1.00 97.25 125 HIS A N 1
ATOM 955 C CA . HIS A 1 125 ? 0.011 -2.396 3.832 1.00 97.25 125 HIS A CA 1
ATOM 956 C C . HIS A 1 125 ? -0.456 -2.045 5.248 1.00 97.25 125 HIS A C 1
ATOM 958 O O . HIS A 1 125 ? -0.658 -2.932 6.078 1.00 97.25 125 HIS A O 1
ATOM 964 N N . HIS A 1 126 ? -0.726 -0.761 5.511 1.00 96.81 126 HIS A N 1
ATOM 965 C CA . HIS A 1 126 ? -1.314 -0.336 6.781 1.00 96.81 126 HIS A CA 1
ATOM 966 C C . HIS A 1 126 ? -2.683 -0.988 7.037 1.00 96.81 126 HIS A C 1
ATOM 968 O O . HIS A 1 126 ? -2.913 -1.501 8.128 1.00 96.81 126 HIS A O 1
ATOM 974 N N . ALA A 1 127 ? -3.569 -1.040 6.038 1.00 97.25 127 ALA A N 1
ATOM 975 C CA . ALA A 1 127 ? -4.881 -1.678 6.154 1.00 97.25 127 ALA A CA 1
ATOM 976 C C . ALA A 1 127 ? -4.775 -3.152 6.572 1.00 97.25 127 ALA A C 1
ATOM 978 O O . ALA A 1 127 ? -5.454 -3.596 7.499 1.00 97.25 127 ALA A O 1
ATOM 979 N N . ILE A 1 128 ? -3.885 -3.898 5.913 1.00 97.31 128 ILE A N 1
ATOM 980 C CA . ILE A 1 128 ? -3.599 -5.302 6.216 1.00 97.31 128 ILE A CA 1
ATOM 981 C C . ILE A 1 128 ? -3.075 -5.423 7.652 1.00 97.31 128 ILE A C 1
ATOM 983 O O . ILE A 1 128 ? -3.590 -6.237 8.418 1.00 97.31 128 ILE A O 1
ATOM 987 N N . HIS A 1 129 ? -2.141 -4.556 8.057 1.00 95.69 129 HIS A N 1
ATOM 988 C CA . HIS A 1 129 ? -1.627 -4.525 9.426 1.00 95.69 129 HIS A CA 1
ATOM 989 C C . HIS A 1 129 ? -2.732 -4.264 10.457 1.00 95.69 129 HIS A C 1
ATOM 991 O O . HIS A 1 129 ? -2.832 -4.992 11.443 1.00 95.69 129 HIS A O 1
ATOM 997 N N . MET A 1 130 ? -3.607 -3.286 10.223 1.00 94.31 130 MET A N 1
ATOM 998 C CA . MET A 1 130 ? -4.700 -2.969 11.147 1.00 94.31 130 MET A CA 1
ATOM 999 C C . MET A 1 130 ? -5.715 -4.108 11.277 1.00 94.31 130 MET A C 1
ATOM 1001 O O . MET A 1 130 ? -6.282 -4.293 12.355 1.00 94.31 130 MET A O 1
ATOM 1005 N N . ARG A 1 131 ? -5.940 -4.884 10.210 1.00 94.75 131 ARG A N 1
ATOM 1006 C CA . ARG A 1 131 ? -6.861 -6.032 10.224 1.00 94.75 131 ARG A CA 1
ATOM 1007 C C . ARG A 1 131 ? -6.238 -7.293 10.817 1.00 94.75 131 ARG A C 1
ATOM 1009 O O . ARG A 1 131 ? -6.927 -8.032 11.513 1.00 94.75 131 ARG A O 1
ATOM 1016 N N . CYS A 1 132 ? -4.959 -7.541 10.544 1.00 95.69 132 CYS A N 1
ATOM 1017 C CA . CYS A 1 132 ? -4.316 -8.826 10.814 1.00 95.69 132 CYS A CA 1
ATOM 1018 C C . CYS A 1 132 ? -3.214 -8.791 11.876 1.00 95.69 132 CYS A C 1
ATOM 1020 O O . CYS A 1 132 ? -2.669 -9.839 12.215 1.00 95.69 132 CYS A O 1
ATOM 1022 N N . GLY A 1 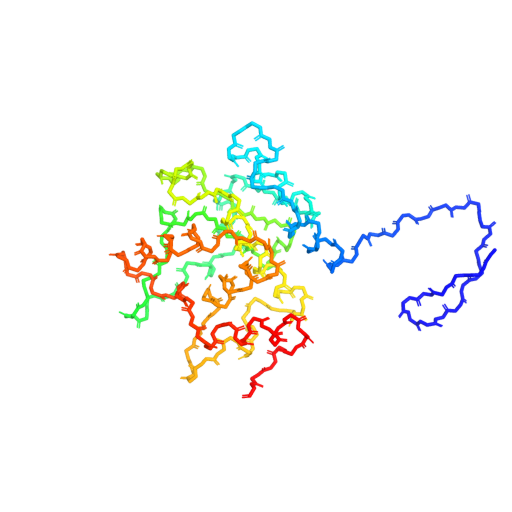133 ? -2.853 -7.617 12.396 1.00 94.44 133 GLY A N 1
ATOM 1023 C CA . GLY A 1 133 ? -1.754 -7.458 13.354 1.00 94.44 133 GLY A CA 1
ATOM 1024 C C . GLY A 1 133 ? -0.355 -7.651 12.753 1.00 94.44 133 GLY A C 1
ATOM 1025 O O . GLY A 1 133 ? 0.630 -7.609 13.480 1.00 94.44 133 GLY A O 1
ATOM 1026 N N . THR A 1 134 ? -0.255 -7.840 11.434 1.00 93.56 134 THR A N 1
ATOM 1027 C CA . THR A 1 134 ? 0.992 -7.931 10.662 1.00 93.56 134 THR A CA 1
ATOM 1028 C C . THR A 1 134 ? 0.736 -7.520 9.210 1.00 93.56 134 THR A C 1
ATOM 1030 O O . THR A 1 134 ? -0.397 -7.617 8.740 1.00 93.56 134 THR A O 1
ATOM 1033 N N . ILE A 1 135 ? 1.778 -7.083 8.498 1.00 92.25 135 ILE A N 1
ATOM 1034 C CA . ILE A 1 135 ? 1.724 -6.834 7.046 1.00 92.25 135 ILE A CA 1
ATOM 1035 C C . ILE A 1 135 ? 1.852 -8.123 6.221 1.00 92.25 135 ILE A C 1
ATOM 1037 O O . ILE A 1 135 ? 1.429 -8.140 5.073 1.00 92.25 135 ILE A O 1
ATOM 1041 N N . GLU A 1 136 ? 2.357 -9.211 6.815 1.00 93.44 136 GLU A N 1
ATOM 1042 C CA . GLU A 1 136 ? 2.540 -10.513 6.149 1.00 93.44 136 GLU A CA 1
ATOM 1043 C C . GLU A 1 136 ? 1.699 -11.615 6.824 1.00 93.44 136 GLU A C 1
ATOM 1045 O O . GLU A 1 136 ? 2.244 -12.547 7.422 1.00 93.44 136 GLU A O 1
ATOM 1050 N N . PRO A 1 137 ? 0.357 -11.515 6.833 1.00 95.25 137 PRO A N 1
ATOM 1051 C CA . PRO A 1 137 ? -0.476 -12.558 7.421 1.00 95.25 137 PRO A CA 1
ATOM 1052 C C . PRO A 1 137 ? -0.412 -13.834 6.573 1.00 95.25 137 PRO A C 1
ATOM 1054 O O . PRO A 1 137 ? -0.210 -13.764 5.364 1.00 95.25 137 PRO A O 1
ATOM 1057 N N . GLU A 1 138 ? -0.652 -15.011 7.159 1.00 95.56 138 GLU A N 1
ATOM 1058 C CA . GLU A 1 138 ? -0.555 -16.296 6.438 1.00 95.56 138 GLU A CA 1
ATOM 1059 C C . GLU A 1 138 ? -1.400 -16.349 5.152 1.00 95.56 138 GLU A C 1
ATOM 1061 O O . GLU A 1 138 ? -1.049 -17.051 4.205 1.00 95.56 138 GLU A O 1
ATOM 1066 N N . ALA A 1 139 ? -2.493 -15.581 5.082 1.00 96.25 139 ALA A N 1
ATOM 1067 C CA . ALA A 1 139 ? -3.329 -15.437 3.892 1.00 96.25 139 ALA A CA 1
ATOM 1068 C C . ALA A 1 139 ? -2.575 -14.953 2.635 1.00 96.25 139 ALA A C 1
ATOM 1070 O O . ALA A 1 139 ? -3.061 -15.187 1.528 1.00 96.25 139 ALA A O 1
ATOM 1071 N N . VAL A 1 140 ? -1.417 -14.296 2.777 1.00 95.31 140 VAL A N 1
ATOM 1072 C CA . VAL A 1 140 ? -0.581 -13.853 1.644 1.00 95.31 140 VAL A CA 1
ATOM 1073 C C . VAL A 1 140 ? 0.375 -14.936 1.147 1.00 95.31 140 VAL A C 1
ATOM 1075 O O . VAL A 1 140 ? 1.044 -14.744 0.135 1.00 95.31 140 VAL A O 1
ATOM 1078 N N . MET A 1 141 ? 0.466 -16.074 1.834 1.00 93.44 141 MET A N 1
ATOM 1079 C CA . MET A 1 141 ? 1.381 -17.146 1.464 1.00 93.44 141 MET A CA 1
ATOM 1080 C C . MET A 1 141 ? 0.740 -18.056 0.413 1.00 93.44 141 MET A C 1
ATOM 1082 O O . MET A 1 141 ? -0.329 -18.626 0.627 1.00 93.44 141 MET A O 1
ATOM 1086 N N . GLN A 1 142 ? 1.420 -18.245 -0.717 1.00 92.31 142 GLN A N 1
ATOM 1087 C CA . GLN A 1 142 ? 1.017 -19.172 -1.773 1.00 92.31 142 GLN A CA 1
ATOM 1088 C C . GLN A 1 142 ? 2.106 -20.221 -1.973 1.00 92.31 142 GLN A C 1
ATOM 1090 O O . GLN A 1 142 ? 3.177 -19.908 -2.481 1.00 92.31 142 GLN A O 1
ATOM 1095 N N . ASN A 1 143 ? 1.841 -21.478 -1.608 1.00 90.25 143 ASN A N 1
ATOM 1096 C CA . ASN A 1 143 ? 2.802 -22.581 -1.769 1.00 90.25 143 ASN A CA 1
ATOM 1097 C C . ASN A 1 143 ? 4.188 -22.278 -1.154 1.00 90.25 143 ASN A C 1
ATOM 1099 O O . ASN A 1 143 ? 5.216 -22.592 -1.745 1.00 90.25 143 ASN A O 1
ATOM 1103 N N . GLY A 1 144 ? 4.212 -21.623 0.011 1.00 86.12 144 GLY A N 1
ATOM 1104 C CA . GLY A 1 144 ? 5.450 -21.207 0.683 1.00 86.12 144 GLY A CA 1
ATOM 1105 C C . GLY A 1 144 ? 6.094 -19.930 0.130 1.00 86.12 144 GLY A C 1
ATOM 1106 O O . GLY A 1 144 ? 7.090 -19.480 0.684 1.00 86.12 144 GLY A O 1
ATOM 1107 N N . VAL A 1 145 ? 5.523 -19.318 -0.911 1.00 87.94 145 VAL A N 1
ATOM 1108 C CA . VAL A 1 145 ? 5.974 -18.035 -1.466 1.00 87.94 145 VAL A CA 1
ATOM 1109 C C . VAL A 1 145 ? 5.185 -16.893 -0.833 1.00 87.94 145 VAL A C 1
ATOM 1111 O O . VAL A 1 145 ? 3.954 -16.914 -0.824 1.00 87.94 145 VAL A O 1
ATOM 1114 N N . ASN A 1 146 ? 5.892 -15.881 -0.336 1.00 90.06 146 ASN A N 1
ATOM 1115 C CA . ASN A 1 146 ? 5.295 -14.654 0.181 1.00 90.06 146 ASN A CA 1
ATOM 1116 C C . ASN A 1 146 ? 4.785 -13.788 -0.984 1.00 90.06 146 ASN A C 1
ATOM 1118 O O . ASN A 1 146 ? 5.550 -13.401 -1.866 1.00 90.06 146 ASN A O 1
ATOM 1122 N N . ARG A 1 147 ? 3.476 -13.506 -1.013 1.00 93.88 147 ARG A N 1
ATOM 1123 C CA . ARG A 1 147 ? 2.826 -12.689 -2.053 1.00 93.88 147 ARG A CA 1
ATOM 1124 C C . ARG A 1 147 ? 2.362 -11.326 -1.543 1.00 93.88 147 ARG A C 1
ATOM 1126 O O . ARG A 1 147 ? 1.521 -10.717 -2.204 1.00 93.88 147 ARG A O 1
ATOM 1133 N N . THR A 1 148 ? 2.886 -10.855 -0.410 1.00 94.19 148 THR A N 1
ATOM 1134 C CA . THR A 1 148 ? 2.447 -9.625 0.271 1.00 94.19 148 THR A CA 1
ATOM 1135 C C . THR A 1 148 ? 2.292 -8.455 -0.698 1.00 94.19 148 THR A C 1
ATOM 1137 O O . THR A 1 148 ? 1.197 -7.925 -0.817 1.00 94.19 148 THR A O 1
ATOM 1140 N N . GLU A 1 149 ? 3.312 -8.121 -1.491 1.00 93.56 149 GLU A N 1
ATOM 1141 C CA . GLU A 1 149 ? 3.263 -6.968 -2.409 1.00 93.56 149 GLU A CA 1
ATOM 1142 C C . GLU A 1 149 ? 2.163 -7.061 -3.482 1.00 93.56 149 GLU A C 1
ATOM 1144 O O . GLU A 1 149 ? 1.460 -6.089 -3.777 1.00 93.56 149 GLU A O 1
ATOM 1149 N N . GLY A 1 150 ? 1.964 -8.251 -4.054 1.00 95.69 150 GLY A N 1
ATOM 1150 C CA . GLY A 1 150 ? 0.882 -8.507 -5.003 1.00 95.69 150 GLY A CA 1
ATOM 1151 C C . GLY A 1 150 ? -0.499 -8.429 -4.346 1.00 95.69 150 GLY A C 1
ATOM 1152 O O . GLY A 1 150 ? -1.425 -7.861 -4.925 1.00 95.69 150 GLY A O 1
ATOM 1153 N N . VAL A 1 151 ? -0.637 -8.947 -3.119 1.00 98.00 151 VAL A N 1
ATOM 1154 C CA . VAL A 1 151 ? -1.869 -8.836 -2.316 1.00 98.00 151 VAL A CA 1
ATOM 1155 C C . VAL A 1 151 ? -2.162 -7.382 -1.967 1.00 98.00 151 VAL A C 1
ATOM 1157 O O . VAL A 1 151 ? -3.302 -6.945 -2.118 1.00 98.00 151 VAL A O 1
ATOM 1160 N N . THR A 1 152 ? -1.148 -6.611 -1.585 1.00 97.50 152 THR A N 1
ATOM 1161 C CA . THR A 1 152 ? -1.254 -5.180 -1.300 1.00 97.50 152 THR A CA 1
ATOM 1162 C C . THR A 1 152 ? -1.714 -4.406 -2.534 1.00 97.50 152 THR A C 1
ATOM 1164 O O . THR A 1 152 ? -2.625 -3.586 -2.429 1.00 97.50 152 THR A O 1
ATOM 1167 N N . ASN A 1 153 ? -1.192 -4.711 -3.728 1.00 97.12 153 ASN A N 1
ATOM 1168 C CA . ASN A 1 153 ? -1.698 -4.130 -4.977 1.00 97.12 153 ASN A CA 1
ATOM 1169 C C . ASN A 1 153 ? -3.172 -4.487 -5.239 1.00 97.12 153 ASN A C 1
ATOM 1171 O O . ASN A 1 153 ? -3.972 -3.599 -5.553 1.00 97.12 153 ASN A O 1
ATOM 1175 N N . SER A 1 154 ? -3.555 -5.758 -5.068 1.00 98.44 154 SER A N 1
ATOM 1176 C CA . SER A 1 154 ? -4.951 -6.198 -5.205 1.00 98.44 154 SER A CA 1
ATOM 1177 C C . SER A 1 154 ? -5.870 -5.475 -4.214 1.00 98.44 154 SER A C 1
ATOM 1179 O O . SER A 1 154 ? -6.948 -5.008 -4.591 1.00 98.44 154 SER A O 1
ATOM 1181 N N . TYR A 1 155 ? -5.433 -5.319 -2.964 1.00 98.50 155 TYR A N 1
ATOM 1182 C CA . TYR A 1 155 ? -6.157 -4.593 -1.923 1.00 98.50 155 TYR A CA 1
ATOM 1183 C C . TYR A 1 155 ? -6.301 -3.107 -2.273 1.00 98.50 155 TYR A C 1
ATOM 1185 O O . TYR A 1 155 ? -7.398 -2.547 -2.183 1.00 98.50 155 TYR A O 1
ATOM 1193 N N . ALA A 1 156 ? -5.225 -2.481 -2.757 1.00 97.56 156 ALA A N 1
ATOM 1194 C CA . ALA A 1 156 ? -5.215 -1.075 -3.135 1.00 97.56 156 ALA A CA 1
ATOM 1195 C C . ALA A 1 156 ? -6.250 -0.770 -4.221 1.00 97.56 156 ALA A C 1
ATOM 1197 O O . ALA A 1 156 ? -6.992 0.212 -4.131 1.00 97.56 156 ALA A O 1
ATOM 1198 N N . VAL A 1 157 ? -6.332 -1.633 -5.237 1.00 96.94 157 VAL A N 1
ATOM 1199 C CA . VAL A 1 157 ? -7.301 -1.502 -6.331 1.00 96.94 157 VAL A CA 1
ATOM 1200 C C . VAL A 1 157 ? -8.728 -1.752 -5.844 1.00 96.94 157 VAL A C 1
ATOM 1202 O O . VAL A 1 157 ? -9.627 -0.979 -6.174 1.00 96.94 157 VAL A O 1
ATOM 1205 N N . LYS A 1 158 ? -8.952 -2.813 -5.063 1.00 97.69 158 LYS A N 1
ATOM 1206 C CA . LYS A 1 158 ? -10.301 -3.247 -4.668 1.00 97.69 158 LYS A CA 1
ATOM 1207 C C . LYS A 1 158 ? -10.945 -2.382 -3.593 1.00 97.69 158 LYS A C 1
ATOM 1209 O O . LYS A 1 158 ? -12.142 -2.116 -3.673 1.00 97.69 158 LYS A O 1
ATOM 1214 N N . TYR A 1 159 ? -10.166 -1.965 -2.601 1.00 97.81 159 TYR A N 1
ATOM 1215 C CA . TYR A 1 159 ? -10.693 -1.380 -1.366 1.00 97.81 159 TYR A CA 1
ATOM 1216 C C . TYR A 1 159 ? -10.176 0.021 -1.103 1.00 97.81 159 TYR A C 1
ATOM 1218 O O . TYR A 1 159 ? -10.902 0.831 -0.539 1.00 97.81 159 TYR A O 1
ATOM 1226 N N . MET A 1 160 ? -8.972 0.345 -1.577 1.00 96.62 160 MET A N 1
ATOM 1227 C CA . MET A 1 160 ? -8.406 1.677 -1.379 1.00 96.62 160 MET A CA 1
ATOM 1228 C C . MET A 1 160 ? -8.640 2.604 -2.552 1.00 96.62 160 MET A C 1
ATOM 1230 O O . MET A 1 160 ? -8.143 3.712 -2.477 1.00 96.62 160 MET A O 1
ATOM 1234 N N . GLY A 1 161 ? -9.356 2.211 -3.613 1.00 94.06 161 GLY A N 1
ATOM 1235 C CA . GLY A 1 161 ? -9.689 3.049 -4.776 1.00 94.06 161 GLY A CA 1
ATOM 1236 C C . GLY A 1 161 ? -8.502 3.420 -5.677 1.00 94.06 161 GLY A C 1
ATOM 1237 O O . GLY A 1 161 ? -8.549 4.428 -6.384 1.00 94.06 161 GLY A O 1
ATOM 1238 N N . ALA A 1 162 ? -7.412 2.649 -5.642 1.00 93.62 162 ALA A N 1
ATOM 1239 C CA . ALA A 1 162 ? -6.275 2.872 -6.527 1.00 93.62 162 ALA A CA 1
ATOM 1240 C C . ALA A 1 162 ? -6.668 2.631 -7.991 1.00 93.62 162 ALA A C 1
ATOM 1242 O O . ALA A 1 162 ? -7.401 1.698 -8.323 1.00 93.62 162 ALA A O 1
ATOM 1243 N N . ASN A 1 163 ? -6.150 3.460 -8.899 1.00 90.69 163 ASN A N 1
ATOM 1244 C CA . ASN A 1 163 ? -6.395 3.277 -10.324 1.00 90.69 163 ASN A CA 1
ATOM 1245 C C . ASN A 1 163 ? -5.662 2.022 -10.828 1.00 90.69 163 ASN A C 1
ATOM 1247 O O . ASN A 1 163 ? -4.431 1.996 -10.884 1.00 90.69 163 ASN A O 1
ATOM 1251 N N . ARG A 1 164 ? -6.427 1.010 -11.254 1.00 91.81 164 ARG A N 1
ATOM 1252 C CA . ARG A 1 164 ? -5.899 -0.272 -11.741 1.00 91.81 164 ARG A CA 1
ATOM 1253 C C . ARG A 1 164 ? -4.900 -0.132 -12.890 1.00 91.81 164 ARG A C 1
ATOM 1255 O O . ARG A 1 164 ? -3.928 -0.875 -12.917 1.00 91.81 164 ARG A O 1
ATOM 1262 N N . ALA A 1 165 ? -5.117 0.791 -13.828 1.00 90.19 165 ALA A N 1
ATOM 1263 C CA . ALA A 1 165 ? -4.214 0.972 -14.966 1.00 90.19 165 ALA A CA 1
ATOM 1264 C C . ALA A 1 165 ? -2.845 1.506 -14.522 1.00 90.19 165 ALA A C 1
ATOM 1266 O O . ALA A 1 165 ? -1.818 1.051 -15.013 1.00 90.19 165 ALA A O 1
ATOM 1267 N N . LEU A 1 166 ? -2.829 2.414 -13.543 1.00 87.44 166 LEU A N 1
ATOM 1268 C CA . LEU A 1 166 ? -1.591 2.971 -12.992 1.00 87.44 166 LEU A CA 1
ATOM 1269 C C . LEU A 1 166 ? -0.847 1.964 -12.110 1.00 87.44 166 LEU A C 1
ATOM 1271 O O . LEU A 1 166 ? 0.379 1.898 -12.153 1.00 87.44 166 LEU A O 1
ATOM 1275 N N . ILE A 1 167 ? -1.581 1.146 -11.348 1.00 89.44 167 ILE A N 1
ATOM 1276 C CA . ILE A 1 167 ? -0.998 0.012 -10.622 1.00 89.44 167 ILE A CA 1
ATOM 1277 C C . ILE A 1 167 ? -0.387 -0.985 -11.614 1.00 89.44 167 ILE A C 1
ATOM 1279 O O . ILE A 1 167 ? 0.756 -1.386 -11.431 1.00 89.44 167 ILE A O 1
ATOM 1283 N N . GLN A 1 168 ? -1.091 -1.329 -12.698 1.00 90.81 168 GLN A N 1
ATOM 1284 C CA . GLN A 1 168 ? -0.563 -2.244 -13.714 1.00 90.81 168 GLN A CA 1
ATOM 1285 C C . GLN A 1 168 ? 0.696 -1.692 -14.392 1.00 90.81 168 GLN A C 1
ATOM 1287 O O . GLN A 1 168 ? 1.671 -2.419 -14.523 1.00 90.81 168 GLN A O 1
ATOM 1292 N N . GLN A 1 169 ? 0.715 -0.406 -14.751 1.00 87.19 169 GLN A N 1
ATOM 1293 C CA . GLN A 1 169 ? 1.906 0.242 -15.307 1.00 87.19 169 GLN A CA 1
ATOM 1294 C C . GLN A 1 169 ? 3.111 0.140 -14.358 1.00 87.19 169 GLN A C 1
ATOM 1296 O O . GLN A 1 169 ? 4.222 -0.145 -14.802 1.00 87.19 169 GLN A O 1
ATOM 1301 N N . SER A 1 170 ? 2.889 0.334 -13.054 1.00 85.00 170 SER A N 1
ATOM 1302 C CA . SER A 1 170 ? 3.929 0.170 -12.033 1.00 85.00 170 SER A CA 1
ATOM 1303 C C . SER A 1 170 ? 4.414 -1.276 -11.931 1.00 85.00 170 SER A C 1
ATOM 1305 O O . SER A 1 170 ? 5.616 -1.518 -11.903 1.00 85.00 170 SER A O 1
ATOM 1307 N N . ILE A 1 171 ? 3.495 -2.247 -11.964 1.00 88.75 171 ILE A N 1
ATOM 1308 C CA . ILE A 1 171 ? 3.824 -3.679 -11.970 1.00 88.75 171 ILE A CA 1
ATOM 1309 C C . ILE A 1 171 ? 4.669 -4.042 -13.193 1.00 88.75 171 ILE A C 1
ATOM 1311 O O . ILE A 1 171 ? 5.657 -4.762 -13.058 1.00 88.75 171 ILE A O 1
ATOM 1315 N N . ASP A 1 172 ? 4.299 -3.556 -14.377 1.00 88.88 172 ASP A N 1
ATOM 1316 C CA . ASP A 1 172 ? 5.008 -3.857 -15.620 1.00 88.88 172 ASP A CA 1
ATOM 1317 C C . ASP A 1 172 ? 6.423 -3.257 -15.600 1.00 88.88 172 ASP A C 1
ATOM 1319 O O . ASP A 1 172 ? 7.390 -3.931 -15.965 1.00 88.88 172 ASP A O 1
ATOM 1323 N N . TYR A 1 173 ? 6.560 -2.026 -15.093 1.00 85.12 173 TYR A N 1
ATOM 1324 C CA . TYR A 1 173 ? 7.857 -1.386 -14.879 1.00 85.12 173 TYR A CA 1
ATOM 1325 C C . TYR A 1 173 ? 8.718 -2.159 -13.870 1.00 85.12 173 TYR A C 1
ATOM 1327 O O . TYR A 1 173 ? 9.841 -2.543 -14.195 1.00 85.12 173 TYR A O 1
ATOM 1335 N N . ALA A 1 174 ? 8.176 -2.464 -12.689 1.00 84.25 174 ALA A N 1
ATOM 1336 C CA . ALA A 1 174 ? 8.861 -3.213 -11.638 1.00 84.25 174 ALA A CA 1
ATOM 1337 C C . ALA A 1 174 ? 9.300 -4.607 -12.126 1.00 84.25 174 ALA A C 1
ATOM 1339 O O . ALA A 1 174 ? 10.428 -5.041 -11.896 1.00 84.25 174 ALA A O 1
ATOM 1340 N N . ALA A 1 175 ? 8.447 -5.298 -12.886 1.00 86.56 175 ALA A N 1
ATOM 1341 C CA . ALA A 1 175 ? 8.781 -6.590 -13.473 1.00 86.56 175 ALA A CA 1
ATOM 1342 C C . ALA A 1 175 ? 9.919 -6.490 -14.504 1.00 86.56 175 ALA A C 1
ATOM 1344 O O . ALA A 1 175 ? 10.731 -7.413 -14.587 1.00 86.56 175 ALA A O 1
ATOM 1345 N N . SER A 1 176 ? 10.000 -5.390 -15.264 1.00 85.25 176 SER A N 1
ATOM 1346 C CA . SER A 1 176 ? 11.081 -5.149 -16.233 1.00 85.25 176 SER A CA 1
ATOM 1347 C C . SER A 1 176 ? 12.458 -4.980 -15.576 1.00 85.25 176 SER A C 1
ATOM 1349 O O . SER A 1 176 ? 13.474 -5.233 -16.220 1.00 85.25 176 SER A O 1
ATOM 1351 N N . THR A 1 177 ? 12.495 -4.634 -14.284 1.00 81.31 177 THR A N 1
ATOM 1352 C CA . THR A 1 177 ? 13.721 -4.468 -13.486 1.00 81.31 177 THR A CA 1
ATOM 1353 C C . THR A 1 177 ? 13.952 -5.600 -12.476 1.00 81.31 177 THR A C 1
ATOM 1355 O O . THR A 1 177 ? 14.868 -5.518 -11.660 1.00 81.31 177 THR A O 1
ATOM 1358 N N . GLY A 1 178 ? 13.177 -6.689 -12.557 1.00 83.19 178 GLY A N 1
ATOM 1359 C CA . GLY A 1 178 ? 13.374 -7.891 -11.737 1.00 83.19 178 GLY A CA 1
ATOM 1360 C C . GLY A 1 178 ? 12.577 -7.938 -10.428 1.00 83.19 178 GLY A C 1
ATOM 1361 O O . GLY A 1 178 ? 12.854 -8.793 -9.590 1.00 83.19 178 GLY A O 1
ATOM 1362 N N . HIS A 1 179 ? 11.577 -7.071 -10.249 1.00 84.50 179 HIS A N 1
ATOM 1363 C CA . HIS A 1 179 ? 10.697 -7.057 -9.075 1.00 84.50 179 HIS A CA 1
ATOM 1364 C C . HIS A 1 179 ? 9.315 -7.646 -9.409 1.00 84.50 179 HIS A C 1
ATOM 1366 O O . HIS A 1 179 ? 8.324 -6.934 -9.597 1.00 84.50 179 HIS A O 1
ATOM 1372 N N . LYS A 1 180 ? 9.235 -8.976 -9.542 1.00 88.31 180 LYS A N 1
ATOM 1373 C CA . LYS A 1 180 ? 7.992 -9.670 -9.927 1.00 88.31 180 LYS A CA 1
ATOM 1374 C C . LYS A 1 180 ? 6.997 -9.824 -8.770 1.00 88.31 180 LYS A C 1
ATOM 1376 O O . LYS A 1 180 ? 5.832 -10.127 -9.039 1.00 88.31 180 LYS A O 1
ATOM 1381 N N . GLN A 1 181 ? 7.411 -9.583 -7.525 1.00 87.62 181 GLN A N 1
ATOM 1382 C CA . GLN A 1 181 ? 6.590 -9.737 -6.320 1.00 87.62 181 GLN A CA 1
ATOM 1383 C C . GLN A 1 181 ? 5.328 -8.861 -6.317 1.00 87.62 181 GLN A C 1
ATOM 1385 O O . GLN A 1 181 ? 4.331 -9.219 -5.697 1.00 87.62 181 GLN A O 1
ATOM 1390 N N . TYR A 1 182 ? 5.331 -7.758 -7.071 1.00 90.69 182 TYR A N 1
ATOM 1391 C CA . TYR A 1 182 ? 4.211 -6.820 -7.181 1.00 90.69 182 TYR A CA 1
ATOM 1392 C C . TYR A 1 182 ? 3.042 -7.324 -8.037 1.00 90.69 182 TYR A C 1
ATOM 1394 O O . TYR A 1 182 ? 1.988 -6.686 -8.079 1.00 90.69 182 TYR A O 1
ATOM 1402 N N . ARG A 1 183 ? 3.200 -8.441 -8.757 1.00 92.44 183 ARG A N 1
ATOM 1403 C CA . ARG A 1 183 ? 2.181 -8.931 -9.692 1.00 92.44 183 ARG A CA 1
ATOM 1404 C C . ARG A 1 183 ? 0.888 -9.316 -8.976 1.00 92.44 183 ARG A C 1
ATOM 1406 O O . ARG A 1 183 ? 0.889 -10.146 -8.066 1.00 92.44 183 ARG A O 1
ATOM 1413 N N . MET A 1 184 ? -0.214 -8.765 -9.480 1.00 96.06 184 MET A N 1
ATOM 1414 C CA . MET A 1 184 ? -1.562 -9.196 -9.126 1.00 96.06 184 MET A CA 1
ATOM 1415 C C . MET A 1 184 ? -1.987 -10.391 -9.981 1.00 96.06 184 MET A C 1
ATOM 1417 O O . MET A 1 184 ? -1.743 -10.423 -11.190 1.00 96.06 184 MET A O 1
ATOM 1421 N N . ASP A 1 185 ? -2.669 -11.346 -9.365 1.00 96.31 185 ASP A N 1
ATOM 1422 C CA . ASP A 1 185 ? -3.321 -12.470 -10.023 1.00 96.31 185 ASP A CA 1
ATOM 1423 C C . ASP A 1 185 ? -4.569 -12.914 -9.236 1.00 96.31 185 ASP A C 1
ATOM 1425 O O . ASP A 1 185 ? -4.966 -12.316 -8.235 1.00 96.31 185 ASP A O 1
ATOM 1429 N N . ALA A 1 186 ? -5.215 -13.990 -9.690 1.00 97.94 186 ALA A N 1
ATOM 1430 C CA . ALA A 1 186 ? -6.419 -14.499 -9.042 1.00 97.94 186 ALA A CA 1
ATOM 1431 C C . ALA A 1 186 ? -6.183 -14.958 -7.591 1.00 97.94 186 ALA A C 1
ATOM 1433 O O . ALA A 1 186 ? -7.133 -15.001 -6.810 1.00 97.94 186 ALA A O 1
ATOM 1434 N N . PHE A 1 187 ? -4.958 -15.345 -7.222 1.00 97.44 187 PHE A N 1
ATOM 1435 C CA . PHE A 1 187 ? -4.638 -15.647 -5.832 1.00 97.44 187 PHE A CA 1
ATOM 1436 C C . PHE A 1 187 ? -4.577 -14.359 -5.015 1.00 97.44 187 PHE A C 1
ATOM 1438 O O . PHE A 1 187 ? -5.272 -14.274 -4.002 1.00 97.44 187 PHE A O 1
ATOM 1445 N N . THR A 1 188 ? -3.820 -13.353 -5.461 1.00 97.94 188 THR A N 1
ATOM 1446 C CA . THR A 1 188 ? -3.663 -12.106 -4.696 1.00 97.94 188 THR A CA 1
ATOM 1447 C C . THR A 1 188 ? -4.994 -11.377 -4.519 1.00 97.94 188 THR A C 1
ATOM 1449 O O . THR A 1 188 ? -5.281 -10.860 -3.440 1.00 97.94 188 THR A O 1
ATOM 1452 N N . ASP A 1 189 ? -5.861 -11.429 -5.534 1.00 98.38 189 ASP A N 1
ATOM 1453 C CA . ASP A 1 189 ? -7.211 -10.870 -5.484 1.00 98.38 189 ASP A CA 1
ATOM 1454 C C . ASP A 1 189 ? -8.091 -11.547 -4.427 1.00 98.38 189 ASP A C 1
ATOM 1456 O O . ASP A 1 189 ? -8.831 -10.856 -3.722 1.00 98.38 189 ASP A O 1
ATOM 1460 N N . ARG A 1 190 ? -8.021 -12.878 -4.308 1.00 98.19 190 ARG A N 1
ATOM 1461 C CA . ARG A 1 190 ? -8.768 -13.632 -3.288 1.00 98.19 190 ARG A CA 1
ATOM 1462 C C . ARG A 1 190 ? -8.184 -13.434 -1.895 1.00 98.19 190 ARG A C 1
ATOM 1464 O O . ARG A 1 190 ? -8.933 -13.314 -0.932 1.00 98.19 190 ARG A O 1
ATOM 1471 N N . ALA A 1 191 ? -6.861 -13.385 -1.768 1.00 98.00 191 ALA A N 1
ATOM 1472 C CA . ALA A 1 191 ? -6.206 -13.109 -0.494 1.00 98.00 191 ALA A CA 1
ATOM 1473 C C . ALA A 1 191 ? -6.586 -11.716 0.038 1.00 98.00 191 ALA A C 1
ATOM 1475 O O . ALA A 1 191 ? -6.930 -11.590 1.211 1.00 98.00 191 ALA A O 1
ATOM 1476 N N . ALA A 1 192 ? -6.636 -10.698 -0.830 1.00 98.38 192 ALA A N 1
ATOM 1477 C CA . ALA A 1 192 ? -7.095 -9.360 -0.459 1.00 98.38 192 ALA A CA 1
ATOM 1478 C C . ALA A 1 192 ? -8.556 -9.351 0.033 1.00 98.38 192 ALA A C 1
ATOM 1480 O O . ALA A 1 192 ? -8.852 -8.703 1.033 1.00 98.38 192 ALA A O 1
ATOM 1481 N N . GLU A 1 193 ? -9.459 -10.095 -0.620 1.00 98.25 193 GLU A N 1
ATOM 1482 C CA . GLU A 1 193 ? -10.854 -10.261 -0.162 1.00 98.25 193 GLU A CA 1
ATOM 1483 C C . GLU A 1 193 ? -10.935 -10.905 1.223 1.00 98.25 193 GLU A C 1
ATOM 1485 O O . GLU A 1 193 ? -11.656 -10.427 2.101 1.00 98.25 193 GLU A O 1
ATOM 1490 N N . ARG A 1 194 ? -10.169 -11.979 1.434 1.00 97.31 194 ARG A N 1
ATOM 1491 C CA . ARG A 1 194 ? -10.115 -12.681 2.717 1.00 97.31 194 ARG A CA 1
ATOM 1492 C C . ARG A 1 194 ? -9.628 -11.754 3.823 1.00 97.31 194 ARG A C 1
ATOM 1494 O O . ARG A 1 194 ? -10.325 -11.615 4.828 1.00 97.31 194 ARG A O 1
ATOM 1501 N N . ILE A 1 195 ? -8.519 -11.052 3.606 1.00 97.94 195 ILE A N 1
ATOM 1502 C CA . ILE A 1 195 ? -7.976 -10.093 4.575 1.00 97.94 195 ILE A CA 1
ATOM 1503 C C . ILE A 1 195 ? -8.974 -8.964 4.856 1.00 97.94 195 ILE A C 1
ATOM 1505 O O . ILE A 1 195 ? -9.197 -8.640 6.021 1.00 97.94 195 ILE A O 1
ATOM 1509 N N . HIS A 1 196 ? -9.629 -8.408 3.829 1.00 97.44 196 HIS A N 1
ATOM 1510 C CA . HIS A 1 196 ? -10.663 -7.377 4.006 1.00 97.44 196 HIS A CA 1
ATOM 1511 C C . HIS A 1 196 ? -11.808 -7.863 4.908 1.00 97.44 196 HIS A C 1
ATOM 1513 O O . HIS A 1 196 ? -12.248 -7.139 5.798 1.00 97.44 196 HIS A O 1
ATOM 1519 N N . SER A 1 197 ? -12.203 -9.132 4.764 1.00 95.56 197 SER A N 1
ATOM 1520 C CA . SER A 1 197 ? -13.203 -9.790 5.617 1.00 95.56 197 SER A CA 1
ATOM 1521 C C . SER A 1 197 ? -12.695 -10.247 6.998 1.00 95.56 197 SER A C 1
ATOM 1523 O O . SER A 1 197 ? -13.441 -10.885 7.741 1.00 95.56 197 SER A O 1
ATOM 1525 N N . GLY A 1 198 ? -11.440 -9.949 7.356 1.00 93.81 198 GLY A N 1
ATOM 1526 C CA . GLY A 1 198 ? -10.820 -10.329 8.633 1.00 93.81 198 GLY A CA 1
ATOM 1527 C C . GLY A 1 198 ? -10.248 -11.752 8.679 1.00 93.81 198 GLY A C 1
ATOM 1528 O O . GLY A 1 198 ? -9.881 -12.239 9.747 1.00 93.81 198 GLY A O 1
ATOM 1529 N N . GLN A 1 199 ? -10.161 -12.444 7.541 1.00 96.38 199 GLN A N 1
ATOM 1530 C CA . GLN A 1 199 ? -9.589 -13.787 7.438 1.00 96.38 199 GLN A CA 1
ATOM 1531 C C . GLN A 1 199 ? -8.094 -13.712 7.108 1.00 96.38 199 GLN A C 1
ATOM 1533 O O . GLN A 1 199 ? -7.695 -13.716 5.945 1.00 96.38 199 GLN A O 1
ATOM 1538 N N . CYS A 1 200 ? -7.269 -13.659 8.151 1.00 96.19 200 CYS A N 1
ATOM 1539 C CA . CYS A 1 200 ? -5.820 -13.464 8.034 1.00 96.19 200 CYS A CA 1
ATOM 1540 C C . CYS A 1 200 ? -5.009 -14.768 7.925 1.00 96.19 200 CYS A C 1
ATOM 1542 O O . CYS A 1 200 ? -3.836 -14.739 7.564 1.00 96.19 200 CYS A O 1
ATOM 1544 N N . ASN A 1 201 ? -5.619 -15.917 8.211 1.00 91.69 201 ASN A N 1
ATOM 1545 C CA . ASN A 1 201 ? -4.933 -17.211 8.169 1.00 91.69 201 ASN A CA 1
ATOM 1546 C C . ASN A 1 201 ? -4.882 -17.778 6.742 1.00 91.69 201 ASN A C 1
ATOM 1548 O O . ASN A 1 201 ? -5.627 -17.332 5.858 1.00 91.69 201 ASN A O 1
ATOM 1552 N N . ALA A 1 202 ? -4.071 -18.813 6.512 1.00 76.25 202 ALA A N 1
ATOM 1553 C CA . ALA A 1 202 ? -4.144 -19.582 5.268 1.00 76.25 202 ALA A CA 1
ATOM 1554 C C . ALA A 1 202 ? -5.583 -20.091 5.013 1.00 76.25 202 ALA A C 1
ATOM 1556 O O . ALA A 1 202 ? -6.376 -20.259 5.945 1.00 76.25 202 ALA A O 1
ATOM 1557 N N . GLY A 1 203 ? -5.963 -20.193 3.739 1.00 60.12 203 GLY A N 1
ATOM 1558 C CA . GLY A 1 203 ? -7.311 -20.575 3.292 1.00 60.12 203 GLY A CA 1
ATOM 1559 C C . GLY A 1 203 ? -7.350 -21.951 2.672 1.00 60.12 203 GLY A C 1
ATOM 1560 O O . GLY A 1 203 ? -6.286 -22.391 2.186 1.00 60.12 203 GLY A O 1
#

Secondary structure (DSSP, 8-state):
-EEE-TTS-EEE--SS----PPPPHHHHHHHHHHS-S-SSSSHHHHHHHHHHHTT-EEES-HHHHHHH-GGGG----SSBPPPPTTT--EEE-TTSTTEEEE-TTSTTTTTTS-HHHHHHHHHHHHHHHHHHSSSS-GGGEETTEE-HHHHHHHHHHHTS---HHHHHHHHHHHHHTTBGGG---HHHHHHHHHHHTT--S--